Protein AF-A0AA37T276-F1 (afdb_monomer_lite)

Organism: NCBI:txid1444977

Structure (mmCIF, N/CA/C/O backbone):
data_AF-A0AA37T276-F1
#
_entry.id   AF-A0AA37T276-F1
#
loop_
_atom_site.group_PDB
_atom_site.id
_atom_site.type_symbol
_atom_site.label_atom_id
_atom_site.label_alt_id
_atom_site.label_comp_id
_atom_site.label_asym_id
_atom_site.label_entity_id
_atom_site.label_seq_id
_atom_site.pdbx_PDB_ins_code
_atom_site.Cartn_x
_atom_site.Cartn_y
_atom_site.Cartn_z
_atom_site.occupancy
_atom_site.B_iso_or_equiv
_atom_site.auth_seq_id
_atom_site.auth_comp_id
_atom_site.auth_asym_id
_atom_site.auth_atom_id
_atom_site.pdbx_PDB_model_num
ATOM 1 N N . MET A 1 1 ? 33.595 15.159 -56.083 1.00 52.66 1 MET A N 1
ATOM 2 C CA . MET A 1 1 ? 32.944 15.998 -55.053 1.00 52.66 1 MET A CA 1
ATOM 3 C C . MET A 1 1 ? 32.823 15.192 -53.771 1.00 52.66 1 MET A C 1
ATOM 5 O O . MET A 1 1 ? 32.555 14.000 -53.845 1.00 52.66 1 MET A O 1
ATOM 9 N N . SER A 1 2 ? 33.164 15.792 -52.629 1.00 58.00 2 SER A N 1
ATOM 10 C CA . SER A 1 2 ? 33.400 15.077 -51.367 1.00 58.00 2 SER A CA 1
ATOM 11 C C . SER A 1 2 ? 32.085 14.662 -50.693 1.00 58.00 2 SER A C 1
ATOM 13 O O . SER A 1 2 ? 31.184 15.487 -50.560 1.00 58.00 2 SER A O 1
ATOM 15 N N . LYS A 1 3 ? 31.987 13.409 -50.216 1.00 53.44 3 LYS A N 1
ATOM 16 C CA . LYS A 1 3 ? 30.781 12.831 -49.572 1.00 53.44 3 LYS A CA 1
ATOM 17 C C . LYS A 1 3 ? 30.277 13.625 -48.353 1.00 53.44 3 LYS A C 1
ATOM 19 O O . LYS A 1 3 ? 29.128 13.471 -47.954 1.00 53.44 3 LYS A O 1
ATOM 24 N N . GLN A 1 4 ? 31.110 14.485 -47.764 1.00 55.19 4 GLN A N 1
ATOM 25 C CA . GLN A 1 4 ? 30.707 15.384 -46.675 1.00 55.19 4 GLN A CA 1
ATOM 26 C C . GLN A 1 4 ? 29.841 16.562 -47.146 1.00 55.19 4 GLN A C 1
ATOM 28 O O . GLN A 1 4 ? 28.982 17.019 -46.397 1.00 55.19 4 GLN A O 1
ATOM 33 N N . GLN A 1 5 ? 30.020 17.027 -48.383 1.00 53.44 5 GLN A N 1
ATOM 34 C CA . GLN A 1 5 ? 29.334 18.211 -48.914 1.00 53.44 5 GLN A CA 1
ATOM 35 C C . GLN A 1 5 ? 27.891 17.897 -49.357 1.00 53.44 5 GLN A C 1
ATOM 37 O O . GLN A 1 5 ? 27.009 18.751 -49.321 1.00 53.44 5 GLN A O 1
ATOM 42 N N . GLU A 1 6 ? 27.624 16.637 -49.704 1.00 55.50 6 GLU A N 1
ATOM 43 C CA . GLU A 1 6 ? 26.285 16.129 -50.031 1.00 55.50 6 GLU A CA 1
ATOM 44 C C . GLU A 1 6 ? 25.391 15.999 -48.785 1.00 55.50 6 GLU A C 1
ATOM 46 O O . GLU A 1 6 ? 24.177 16.193 -48.846 1.00 55.50 6 GLU A O 1
ATOM 51 N N . PHE A 1 7 ? 25.994 15.733 -47.622 1.00 57.41 7 PHE A N 1
ATOM 52 C CA . PHE A 1 7 ? 25.269 15.561 -46.364 1.00 57.41 7 PHE A CA 1
ATOM 53 C C . PHE A 1 7 ? 24.765 16.896 -45.796 1.00 57.41 7 PHE A C 1
ATOM 55 O O . PHE A 1 7 ? 23.647 16.978 -45.284 1.00 57.41 7 PHE A O 1
ATOM 62 N N . THR A 1 8 ? 25.551 17.968 -45.936 1.00 57.12 8 THR A N 1
ATOM 63 C CA . THR A 1 8 ? 25.169 19.308 -45.463 1.00 57.12 8 THR A CA 1
ATOM 64 C C . THR A 1 8 ? 24.024 19.902 -46.277 1.00 57.12 8 THR A C 1
ATOM 66 O O . THR A 1 8 ? 23.114 20.502 -45.704 1.00 57.12 8 THR A O 1
ATOM 69 N N . ASN A 1 9 ? 24.000 19.658 -47.589 1.00 57.59 9 ASN A N 1
ATOM 70 C CA . ASN A 1 9 ? 22.920 20.135 -48.454 1.00 57.59 9 ASN A CA 1
ATOM 71 C C . ASN A 1 9 ? 21.607 19.376 -48.213 1.00 57.59 9 ASN A C 1
ATOM 73 O O . ASN A 1 9 ? 20.535 19.974 -48.254 1.00 57.59 9 ASN A O 1
ATOM 77 N N . LYS A 1 10 ? 21.674 18.084 -47.864 1.00 57.19 10 LYS A N 1
ATOM 78 C CA . LYS A 1 10 ? 20.483 17.278 -47.563 1.00 57.19 10 LYS A CA 1
ATOM 79 C C . LYS A 1 10 ? 19.840 17.627 -46.215 1.00 57.19 10 LYS A C 1
ATOM 81 O O . LYS A 1 10 ? 18.627 17.527 -46.075 1.00 57.19 10 LYS A O 1
ATOM 86 N N . MET A 1 11 ? 20.621 18.106 -45.244 1.00 53.75 11 MET A N 1
ATOM 87 C CA . MET A 1 11 ? 20.100 18.541 -43.942 1.00 53.75 11 MET A CA 1
ATOM 88 C C . MET A 1 11 ? 19.276 19.830 -44.037 1.00 53.75 11 MET A C 1
ATOM 90 O O . MET A 1 11 ? 18.286 19.970 -43.321 1.00 53.75 11 MET A O 1
ATOM 94 N N . HIS A 1 12 ? 19.628 20.766 -44.924 1.00 55.81 12 HIS A N 1
ATOM 95 C CA . HIS A 1 12 ? 18.908 22.039 -45.076 1.00 55.81 12 HIS A CA 1
ATOM 96 C C . HIS A 1 12 ? 17.537 21.938 -45.760 1.00 55.81 12 HIS A C 1
ATOM 98 O O . HIS A 1 12 ? 16.778 22.897 -45.691 1.00 55.81 12 HIS A O 1
ATOM 104 N N . SER A 1 13 ? 17.184 20.774 -46.314 1.00 56.66 13 SER A N 1
ATOM 105 C CA . SER A 1 13 ? 15.900 20.525 -46.985 1.00 56.66 13 SER A CA 1
ATOM 106 C C . SER A 1 13 ? 14.845 19.816 -46.114 1.00 56.66 13 SER A C 1
ATOM 108 O O . SER A 1 13 ? 13.760 19.529 -46.615 1.00 56.66 13 SER A O 1
ATOM 110 N N . LEU A 1 14 ? 15.142 19.493 -44.848 1.00 53.97 14 LEU A N 1
ATOM 111 C CA . LEU A 1 14 ? 14.245 18.722 -43.970 1.00 53.97 14 LEU A CA 1
ATOM 112 C C . LEU A 1 14 ? 13.539 19.628 -42.950 1.00 53.97 14 LEU A C 1
ATOM 114 O O . LEU A 1 14 ? 14.191 20.467 -42.314 1.00 53.97 14 LEU A O 1
ATOM 118 N N . ASN A 1 15 ? 12.228 19.425 -42.781 1.00 60.94 15 ASN A N 1
ATOM 119 C CA . ASN A 1 15 ? 11.387 20.139 -41.815 1.00 60.94 15 ASN A CA 1
ATOM 120 C C . ASN A 1 15 ? 11.832 19.862 -40.364 1.00 60.94 15 ASN A C 1
ATOM 122 O O . ASN A 1 15 ? 12.465 18.847 -40.066 1.00 60.94 15 ASN A O 1
ATOM 126 N N . SER A 1 16 ? 11.502 20.787 -39.451 1.00 56.19 16 SER A N 1
ATOM 127 C CA . SER A 1 16 ? 11.966 20.786 -38.050 1.00 56.19 16 SER A CA 1
ATOM 128 C C . SER A 1 16 ? 11.704 19.466 -37.314 1.00 56.19 16 SER A C 1
ATOM 130 O O . SER A 1 16 ? 12.548 19.034 -36.528 1.00 56.19 16 SER A O 1
ATOM 132 N N . ASP A 1 17 ? 10.591 18.798 -37.617 1.00 52.94 17 ASP A N 1
ATOM 133 C CA . ASP A 1 17 ? 10.195 17.552 -36.957 1.00 52.94 17 ASP A CA 1
ATOM 134 C C . ASP A 1 17 ? 11.082 16.359 -37.361 1.00 52.94 17 ASP A C 1
ATOM 136 O O . ASP A 1 17 ? 11.452 15.545 -36.516 1.00 52.94 17 ASP A O 1
ATOM 140 N N . GLU A 1 18 ? 11.549 16.295 -38.613 1.00 52.75 18 GLU A N 1
ATOM 141 C CA . GLU A 1 18 ? 12.403 15.195 -39.097 1.00 52.75 18 GLU A CA 1
ATOM 142 C C . GLU A 1 18 ? 13.842 15.289 -38.562 1.00 52.75 18 GLU A C 1
ATOM 144 O O . GLU A 1 18 ? 14.517 14.276 -38.344 1.00 52.75 18 GLU A O 1
ATOM 149 N N . ARG A 1 19 ? 14.325 16.507 -38.274 1.00 54.38 19 ARG A N 1
ATOM 150 C CA . ARG A 1 19 ? 15.647 16.716 -37.655 1.00 54.38 19 ARG A CA 1
ATOM 151 C C . ARG A 1 19 ? 15.708 16.189 -36.221 1.00 54.38 19 ARG A C 1
ATOM 153 O O . ARG A 1 19 ? 16.795 15.838 -35.754 1.00 54.38 19 ARG A O 1
ATOM 160 N N . GLN A 1 20 ? 14.575 16.144 -35.525 1.00 53.94 20 GLN A N 1
ATOM 161 C CA . GLN A 1 20 ? 14.498 15.683 -34.142 1.00 53.94 20 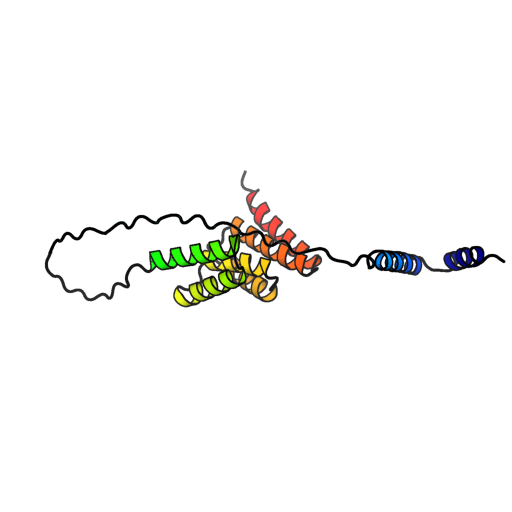GLN A CA 1
ATOM 162 C C . GLN A 1 20 ? 14.500 14.149 -34.070 1.00 53.94 20 GLN A C 1
ATOM 164 O O . GLN A 1 20 ? 15.256 13.577 -33.284 1.00 53.94 20 GLN A O 1
ATOM 169 N N . THR A 1 21 ? 13.810 13.479 -34.998 1.00 52.22 21 THR A N 1
ATOM 170 C CA . THR A 1 21 ? 13.786 12.009 -35.104 1.00 52.22 21 THR A CA 1
ATOM 171 C C . THR A 1 21 ? 15.164 11.416 -35.429 1.00 52.22 21 THR A C 1
ATOM 173 O O . THR A 1 21 ? 15.546 10.375 -34.894 1.00 52.22 21 THR A O 1
ATOM 176 N N . ILE A 1 22 ? 15.971 12.096 -36.255 1.00 55.97 22 ILE A N 1
ATOM 177 C CA . ILE A 1 22 ? 17.329 11.630 -36.596 1.00 55.97 22 ILE A CA 1
ATOM 178 C C . ILE A 1 22 ? 18.294 11.771 -35.403 1.00 55.97 22 ILE A C 1
ATOM 180 O O . ILE A 1 22 ? 19.182 10.931 -35.231 1.00 55.97 22 ILE A O 1
ATOM 184 N N . LYS A 1 23 ? 18.114 12.784 -34.540 1.00 55.03 23 LYS A N 1
ATOM 185 C CA . LYS A 1 23 ? 18.916 12.940 -33.312 1.00 55.03 23 LYS A CA 1
ATOM 186 C C . LYS A 1 23 ? 18.599 11.856 -32.277 1.00 55.03 23 LYS A C 1
ATOM 188 O O . LYS A 1 23 ? 19.521 11.344 -31.644 1.00 55.03 23 LYS A O 1
ATOM 193 N N . GLU A 1 24 ? 17.336 11.451 -32.152 1.00 50.06 24 GLU A N 1
ATOM 194 C CA . GLU A 1 24 ? 16.930 10.372 -31.240 1.00 50.06 24 GLU A CA 1
ATOM 195 C C . GLU A 1 24 ? 17.393 8.990 -31.731 1.00 50.06 24 GLU A C 1
ATOM 197 O O . GLU A 1 24 ? 17.898 8.188 -30.941 1.00 50.06 24 GLU A O 1
ATOM 202 N N . ALA A 1 25 ? 17.362 8.736 -33.044 1.00 47.09 25 ALA A N 1
ATOM 203 C CA . ALA A 1 25 ? 17.844 7.476 -33.617 1.00 47.09 25 ALA A CA 1
ATOM 204 C C . ALA A 1 25 ? 19.365 7.260 -33.446 1.00 47.09 25 ALA A C 1
ATOM 206 O O . ALA A 1 25 ? 19.823 6.119 -33.334 1.00 47.09 25 ALA A O 1
ATOM 207 N N . GLN A 1 26 ? 20.166 8.332 -33.391 1.00 48.66 26 GLN A N 1
ATOM 208 C CA . GLN A 1 26 ? 21.609 8.220 -33.142 1.00 48.66 26 GLN A CA 1
ATOM 209 C C . GLN A 1 26 ? 21.949 7.960 -31.668 1.00 48.66 26 GLN A C 1
ATOM 211 O O . GLN A 1 26 ? 22.931 7.269 -31.391 1.00 48.66 26 GLN A O 1
ATOM 216 N N . PHE A 1 27 ? 21.126 8.431 -30.726 1.00 39.62 27 PHE A N 1
ATOM 217 C CA . PHE A 1 27 ? 21.339 8.194 -29.296 1.00 39.62 27 PHE A CA 1
ATOM 218 C C . PHE A 1 27 ? 21.100 6.723 -28.911 1.00 39.62 27 PHE A C 1
ATOM 220 O O . PHE A 1 27 ? 21.883 6.137 -28.162 1.00 39.62 27 PHE A O 1
ATOM 227 N N . VAL A 1 28 ? 20.096 6.074 -29.512 1.00 44.31 28 VAL A N 1
ATOM 228 C CA . VAL A 1 28 ? 19.774 4.656 -29.254 1.00 44.31 28 VAL A CA 1
ATOM 229 C C . VAL A 1 28 ? 20.863 3.706 -29.779 1.00 44.31 28 VAL A C 1
ATOM 231 O O . VAL A 1 28 ? 21.116 2.651 -29.195 1.00 44.31 28 VAL A O 1
ATOM 234 N N . LYS A 1 29 ? 21.593 4.086 -30.837 1.00 39.78 29 LYS A N 1
ATOM 235 C CA . LYS A 1 29 ? 22.641 3.232 -31.425 1.00 39.78 29 LYS A CA 1
ATOM 236 C C . LYS A 1 29 ? 23.957 3.232 -30.631 1.00 39.78 29 LYS A C 1
ATOM 238 O O . LYS A 1 29 ? 24.745 2.304 -30.791 1.00 39.78 29 LYS A O 1
ATOM 243 N N . ALA A 1 30 ? 24.177 4.206 -29.741 1.00 39.00 30 ALA A N 1
ATOM 244 C CA . ALA A 1 30 ? 25.402 4.321 -28.942 1.00 39.00 30 ALA A CA 1
ATOM 245 C C . ALA A 1 30 ? 25.381 3.536 -27.611 1.00 39.00 30 ALA A C 1
ATOM 247 O O . ALA A 1 30 ? 26.433 3.368 -26.997 1.00 39.00 30 ALA A O 1
ATOM 248 N N . GLN A 1 31 ? 24.228 3.020 -27.162 1.00 43.47 31 GLN A N 1
ATOM 249 C CA . GLN A 1 31 ? 24.118 2.317 -25.870 1.00 43.47 31 GLN A CA 1
ATOM 250 C C . GLN A 1 31 ? 24.118 0.778 -25.954 1.00 43.47 31 GLN A C 1
ATOM 252 O O . GLN A 1 31 ? 24.178 0.119 -24.920 1.00 43.47 31 GLN A O 1
ATOM 257 N N . SER A 1 32 ? 24.113 0.169 -27.148 1.00 37.59 32 SER A N 1
ATOM 258 C CA . SER A 1 32 ? 23.967 -1.297 -27.288 1.00 37.59 32 SER A CA 1
ATOM 259 C C . SER A 1 32 ? 25.272 -2.109 -27.357 1.00 37.59 32 SER A C 1
ATOM 261 O O . SER A 1 32 ? 25.230 -3.331 -27.506 1.00 37.59 32 SER A O 1
ATOM 263 N N . SER A 1 33 ? 26.447 -1.494 -27.191 1.00 38.19 33 SER A N 1
ATOM 264 C CA . SER A 1 33 ? 27.729 -2.211 -27.246 1.00 38.19 33 SER A CA 1
ATOM 265 C C . SER A 1 33 ? 28.529 -2.100 -25.948 1.00 38.19 33 SER A C 1
ATOM 267 O O . SER A 1 33 ? 29.399 -1.240 -25.827 1.00 38.19 33 SER A O 1
ATOM 269 N N . LYS A 1 34 ? 28.285 -3.019 -25.004 1.00 35.78 34 LYS A N 1
ATOM 270 C CA . LYS A 1 34 ? 29.325 -3.612 -24.138 1.00 35.78 34 LYS A CA 1
ATOM 271 C C . LYS A 1 34 ? 28.783 -4.853 -23.421 1.00 35.78 34 LYS A C 1
ATOM 273 O O . LYS A 1 34 ? 28.063 -4.779 -22.435 1.00 35.78 34 LYS A O 1
ATOM 278 N N . LYS A 1 35 ? 29.171 -6.013 -23.946 1.00 34.97 35 LYS A N 1
ATOM 279 C CA . LYS A 1 35 ? 28.992 -7.346 -23.364 1.00 34.97 35 LYS A CA 1
ATOM 280 C C . LYS A 1 35 ? 30.389 -7.879 -23.049 1.00 34.97 35 LYS A C 1
ATOM 282 O O . LYS A 1 35 ? 31.176 -7.974 -23.985 1.00 34.97 35 LYS A O 1
ATOM 287 N N . LYS A 1 36 ? 30.685 -8.253 -21.796 1.00 36.69 36 LYS A N 1
ATOM 288 C CA . LYS A 1 36 ? 31.171 -9.599 -21.401 1.00 36.69 36 LYS A CA 1
ATOM 289 C C . LYS A 1 36 ? 31.603 -9.692 -19.915 1.00 36.69 36 LYS A C 1
ATOM 291 O O . LYS A 1 36 ? 31.790 -8.659 -19.286 1.00 36.69 36 LYS A O 1
ATOM 296 N N . PRO A 1 37 ? 31.684 -10.927 -19.366 1.00 45.69 37 PRO A N 1
ATOM 297 C CA . PRO A 1 37 ? 31.464 -11.247 -17.956 1.00 45.69 37 PRO A CA 1
ATOM 298 C C . PRO A 1 37 ? 32.761 -11.478 -17.172 1.00 45.69 37 PRO A C 1
ATOM 300 O O . PRO A 1 37 ? 33.805 -11.760 -17.759 1.00 45.69 37 PRO A O 1
ATOM 303 N N . SER A 1 38 ? 32.666 -11.512 -15.841 1.00 31.08 38 SER A N 1
ATOM 304 C CA . SER A 1 38 ? 33.723 -12.091 -15.011 1.00 31.08 38 SER A CA 1
ATOM 305 C C . SER A 1 38 ? 33.206 -12.674 -13.694 1.00 31.08 38 SER A C 1
ATOM 307 O O . SER A 1 38 ? 32.696 -11.950 -12.849 1.00 31.08 38 SER A O 1
ATOM 309 N N . LYS A 1 39 ? 33.426 -13.990 -13.579 1.00 31.00 39 LYS A N 1
ATOM 310 C CA . LYS A 1 39 ? 33.875 -14.773 -12.414 1.00 31.00 39 LYS A CA 1
ATOM 311 C C . LYS A 1 39 ? 33.097 -14.696 -11.090 1.00 31.00 39 LYS A C 1
ATOM 313 O O . LYS A 1 39 ? 33.179 -13.746 -10.329 1.00 31.00 39 LYS A O 1
ATOM 318 N N . THR A 1 40 ? 32.458 -15.832 -10.822 1.00 37.66 40 THR A N 1
ATOM 319 C CA . THR A 1 40 ? 32.525 -16.666 -9.613 1.00 37.66 40 THR A CA 1
ATOM 320 C C . THR A 1 40 ? 33.446 -16.176 -8.491 1.00 37.66 40 THR A C 1
ATOM 322 O O . THR A 1 40 ? 34.664 -16.201 -8.648 1.00 37.66 40 THR A O 1
ATOM 325 N N . GLU A 1 41 ? 32.867 -15.911 -7.319 1.00 33.16 41 GLU A N 1
ATOM 326 C CA . GLU A 1 41 ? 33.530 -16.174 -6.041 1.00 33.16 41 GLU A CA 1
ATOM 327 C C . GLU A 1 41 ? 32.495 -16.496 -4.954 1.00 33.16 41 GLU A C 1
ATOM 329 O O . GLU A 1 41 ? 31.673 -15.675 -4.545 1.00 33.16 41 GLU A O 1
ATOM 334 N N . SER A 1 42 ? 32.511 -17.756 -4.529 1.00 39.06 42 SER A N 1
ATOM 335 C CA . SER A 1 42 ? 31.674 -18.308 -3.473 1.00 39.06 42 SER A CA 1
ATOM 336 C C . SER A 1 42 ? 32.208 -17.854 -2.117 1.00 39.06 42 SER A C 1
ATOM 338 O O . SER A 1 42 ? 33.155 -18.438 -1.592 1.00 39.06 42 SER A O 1
ATOM 340 N N . SER A 1 43 ? 31.587 -16.840 -1.518 1.00 36.97 43 SER A N 1
ATOM 341 C CA . SER A 1 43 ? 31.864 -16.485 -0.125 1.00 36.97 43 SER A CA 1
ATOM 342 C C . SER A 1 43 ? 31.060 -17.379 0.819 1.00 36.97 43 SER A C 1
ATOM 344 O O . SER A 1 43 ? 29.851 -17.237 0.980 1.00 36.97 43 SER A O 1
ATOM 346 N N . LYS A 1 44 ? 31.765 -18.327 1.445 1.00 37.56 44 LYS A N 1
ATOM 347 C CA . LYS A 1 44 ? 31.317 -19.078 2.624 1.00 37.56 44 LYS A CA 1
ATOM 348 C C . LYS A 1 44 ? 31.070 -18.109 3.783 1.00 37.56 44 LYS A C 1
ATOM 350 O O . LYS A 1 44 ? 32.019 -17.686 4.443 1.00 37.56 44 LYS A O 1
ATOM 355 N N . THR A 1 45 ? 29.811 -17.834 4.097 1.00 34.53 45 THR A N 1
ATOM 356 C CA . THR A 1 45 ? 29.449 -17.173 5.355 1.00 34.53 45 THR A CA 1
ATOM 357 C C . THR A 1 45 ? 29.380 -18.227 6.459 1.00 34.53 45 THR A C 1
ATOM 359 O O . THR A 1 45 ? 28.558 -19.143 6.430 1.00 34.53 45 THR A O 1
ATOM 362 N N . LYS A 1 46 ? 30.301 -18.134 7.423 1.00 37.03 46 LYS A N 1
ATOM 363 C CA . LYS A 1 46 ? 30.317 -18.958 8.636 1.00 37.03 46 LYS A CA 1
ATOM 364 C C . LYS A 1 46 ? 29.061 -18.651 9.456 1.00 37.03 46 LYS A C 1
ATOM 366 O O . LYS A 1 46 ? 28.916 -17.550 9.975 1.00 37.03 46 LYS A O 1
ATOM 371 N N . PHE A 1 47 ? 28.175 -19.635 9.581 1.00 36.12 47 PHE A N 1
ATOM 372 C CA . PHE A 1 47 ? 27.078 -19.619 10.543 1.00 36.12 47 PHE A CA 1
ATOM 373 C C . PHE A 1 47 ? 27.654 -19.760 11.956 1.00 36.12 47 PHE A C 1
ATOM 375 O O . PHE A 1 47 ? 28.111 -20.834 12.355 1.00 36.12 47 PHE A O 1
ATOM 382 N N . SER A 1 48 ? 27.629 -18.676 12.722 1.00 38.97 48 SER A N 1
ATOM 383 C CA . SER A 1 48 ? 27.824 -18.730 14.167 1.00 38.97 48 SER A CA 1
ATOM 384 C C . SER A 1 48 ? 26.581 -19.365 14.791 1.00 38.97 48 SER A C 1
ATOM 386 O O . SER A 1 48 ? 25.499 -18.785 14.771 1.00 38.97 48 SER A O 1
ATOM 388 N N . LYS A 1 49 ? 26.730 -20.585 15.321 1.00 37.06 49 LYS A N 1
ATOM 389 C CA . LYS A 1 49 ? 25.739 -21.252 16.176 1.00 37.06 49 LYS A CA 1
ATOM 390 C C . LYS A 1 49 ? 25.521 -20.416 17.440 1.00 37.06 49 LYS A C 1
ATOM 392 O O . LYS A 1 49 ? 26.297 -20.526 18.388 1.00 37.06 49 LYS A O 1
ATOM 397 N N . THR A 1 50 ? 24.450 -19.634 17.483 1.00 37.25 50 THR A N 1
ATOM 398 C CA . THR A 1 50 ? 23.942 -19.078 18.740 1.00 37.25 50 THR A CA 1
ATOM 399 C C . THR A 1 50 ? 23.184 -20.187 19.464 1.00 37.25 50 THR A C 1
ATOM 401 O O . THR A 1 50 ? 22.165 -20.683 18.984 1.00 37.25 50 THR A O 1
ATOM 404 N N . LYS A 1 51 ? 23.729 -20.641 20.596 1.00 34.00 51 LYS A N 1
ATOM 405 C CA . LYS A 1 51 ? 23.076 -21.601 21.489 1.00 34.00 51 LYS A CA 1
ATOM 406 C C . LYS A 1 51 ? 21.845 -20.930 22.101 1.00 34.00 51 LYS A C 1
ATOM 408 O O . LYS A 1 51 ? 21.993 -19.973 22.852 1.00 34.00 51 LYS A O 1
ATOM 413 N N . PHE A 1 52 ? 20.654 -21.435 21.797 1.00 35.56 52 PHE A N 1
ATOM 414 C CA . PHE A 1 52 ? 19.459 -21.114 22.570 1.00 35.56 52 PHE A CA 1
ATOM 415 C C . PHE A 1 52 ? 19.486 -21.930 23.859 1.00 35.56 52 PHE A C 1
ATOM 417 O O . PHE A 1 52 ? 19.446 -23.162 23.838 1.00 35.56 52 PHE A O 1
ATOM 424 N N . SER A 1 53 ? 19.604 -21.225 24.978 1.00 35.72 53 SER A N 1
ATOM 425 C CA . SER A 1 53 ? 19.406 -21.776 26.310 1.00 35.72 53 SER A CA 1
ATOM 426 C C . SER A 1 53 ? 17.962 -22.253 26.437 1.00 35.72 53 SER A C 1
ATOM 428 O O . SER A 1 53 ? 17.015 -21.515 26.178 1.00 35.72 53 SER A O 1
ATOM 430 N N . LYS A 1 54 ? 17.824 -23.524 26.798 1.00 36.09 54 LYS A N 1
ATOM 431 C CA . LYS A 1 54 ? 16.575 -24.220 27.084 1.00 36.09 54 LYS A CA 1
ATOM 432 C C . LYS A 1 54 ? 16.072 -23.732 28.445 1.00 36.09 54 LYS A C 1
ATOM 434 O O . LYS A 1 54 ? 16.674 -24.070 29.459 1.00 36.09 54 LYS A O 1
ATOM 439 N N . THR A 1 55 ? 15.015 -22.928 28.469 1.00 38.28 55 THR A N 1
ATOM 440 C CA . THR A 1 55 ? 14.320 -22.572 29.713 1.00 38.28 55 THR A CA 1
ATOM 441 C C . THR A 1 55 ? 13.147 -23.531 29.886 1.00 38.28 55 THR A C 1
ATOM 443 O O . THR A 1 55 ? 12.218 -23.537 29.080 1.00 38.28 55 THR A O 1
ATOM 446 N N . GLU A 1 56 ? 13.226 -24.394 30.895 1.00 39.16 56 GLU A N 1
ATOM 447 C CA . GLU A 1 56 ? 12.115 -25.238 31.335 1.00 39.16 56 GLU A CA 1
ATOM 448 C C . GLU A 1 56 ? 11.032 -24.377 32.006 1.00 39.16 56 GLU A C 1
ATOM 450 O O . GLU A 1 56 ? 11.370 -23.508 32.813 1.00 39.16 56 GLU A O 1
ATOM 455 N N . PRO A 1 57 ? 9.734 -24.608 31.745 1.00 42.56 57 PRO A N 1
ATOM 456 C CA . PRO A 1 57 ? 8.687 -24.110 32.620 1.00 42.56 57 PRO A CA 1
ATOM 457 C C . PRO A 1 57 ? 8.484 -25.088 33.785 1.00 42.56 57 PRO A C 1
ATOM 459 O O . PRO A 1 57 ? 8.020 -26.218 33.608 1.00 42.56 57 PRO A O 1
ATOM 462 N N . SER A 1 58 ? 8.829 -24.633 34.990 1.00 39.03 58 SER A N 1
ATOM 463 C CA . SER A 1 58 ? 8.518 -25.306 36.251 1.00 39.03 58 SER A CA 1
ATOM 464 C C . SER A 1 58 ? 7.008 -25.489 36.425 1.00 39.03 58 SER A C 1
ATOM 466 O O . SER A 1 58 ? 6.232 -24.535 36.376 1.00 39.03 58 SER A O 1
ATOM 468 N N . LYS A 1 59 ? 6.608 -26.741 36.668 1.00 42.34 59 LYS A N 1
ATOM 469 C CA . LYS A 1 59 ? 5.289 -27.149 37.161 1.00 42.34 59 LYS A CA 1
ATOM 470 C C . LYS A 1 59 ? 5.171 -26.887 38.666 1.00 42.34 59 LYS A C 1
ATOM 472 O O . LYS A 1 59 ? 5.842 -27.568 39.433 1.00 42.34 59 LYS A O 1
ATOM 477 N N . THR A 1 60 ? 4.210 -26.053 39.055 1.00 42.38 60 THR A N 1
ATOM 478 C CA . THR A 1 6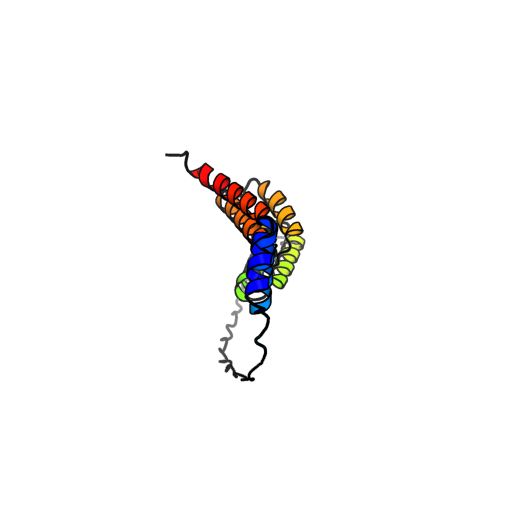0 ? 3.470 -26.107 40.334 1.00 42.38 60 THR A CA 1
ATOM 479 C C . THR A 1 60 ? 2.169 -25.334 40.063 1.00 42.38 60 THR A C 1
ATOM 481 O O . THR A 1 60 ? 2.236 -24.176 39.688 1.00 42.38 60 THR A O 1
ATOM 484 N N . GLY A 1 61 ? 0.956 -25.883 40.028 1.00 35.41 61 GLY A N 1
ATOM 485 C CA . GLY A 1 61 ? 0.334 -26.825 40.945 1.00 35.41 61 GLY A CA 1
ATOM 486 C C . GLY A 1 61 ? -0.605 -26.048 41.873 1.00 35.41 61 GLY A C 1
ATOM 487 O O . GLY A 1 61 ? -0.193 -25.705 42.972 1.00 35.41 61 GLY A O 1
ATOM 488 N N . GLN A 1 62 ? -1.845 -25.766 41.452 1.00 38.28 62 GLN A N 1
ATOM 489 C CA . GLN A 1 62 ? -2.923 -25.440 42.394 1.00 38.28 62 GLN A CA 1
ATOM 490 C C . GLN A 1 62 ? -4.300 -25.808 41.824 1.00 38.28 62 GLN A C 1
ATOM 492 O O . GLN A 1 62 ? -4.764 -25.244 40.836 1.00 38.28 62 GLN A O 1
ATOM 497 N N . LEU A 1 63 ? -4.914 -26.809 42.463 1.00 44.59 63 LEU A N 1
ATOM 498 C CA . LEU A 1 63 ? -6.319 -27.176 42.335 1.00 44.59 63 LEU A CA 1
ATOM 499 C C . LEU A 1 63 ? -7.201 -26.076 42.944 1.00 44.59 63 LEU A C 1
ATOM 501 O O . LEU A 1 63 ? -7.007 -25.701 44.099 1.00 44.59 63 LEU A O 1
ATOM 505 N N . GLY A 1 64 ? -8.232 -25.670 42.208 1.00 35.75 64 GLY A N 1
ATOM 506 C CA . GLY A 1 64 ? -9.397 -24.945 42.709 1.00 35.75 64 GLY A CA 1
ATOM 507 C C . GLY A 1 64 ? -10.624 -25.407 41.924 1.00 35.75 64 GLY A C 1
ATOM 508 O O . GLY A 1 64 ? -10.588 -25.454 40.700 1.00 35.75 64 GLY A O 1
ATOM 509 N N . LYS A 1 65 ? -11.650 -25.854 42.649 1.00 40.75 65 LYS A N 1
ATOM 510 C CA . LYS A 1 65 ? -12.838 -26.573 42.171 1.00 40.75 65 LYS A CA 1
ATOM 511 C C . LYS A 1 65 ? -13.780 -25.724 41.301 1.00 40.75 65 LYS A C 1
ATOM 513 O O . LYS A 1 65 ? -13.944 -24.538 41.551 1.00 40.75 65 LYS A O 1
ATOM 518 N N . GLU A 1 66 ? -14.408 -26.427 40.355 1.00 44.94 66 GLU A N 1
ATOM 519 C CA . GLU A 1 66 ? -15.759 -26.282 39.779 1.00 44.94 66 GLU A CA 1
ATOM 520 C C . GLU A 1 66 ? -16.407 -24.892 39.678 1.00 44.94 66 GLU A C 1
ATOM 522 O O . GLU A 1 66 ? -16.815 -24.297 40.670 1.00 44.94 66 GLU A O 1
ATOM 527 N N . SER A 1 67 ? -16.720 -24.496 38.442 1.00 38.31 67 SER A N 1
ATOM 528 C CA . SER A 1 67 ? -18.088 -24.124 38.050 1.00 38.31 67 SER A CA 1
ATOM 529 C C . SER A 1 67 ? -18.236 -24.296 36.540 1.00 38.31 67 SER A C 1
ATOM 531 O O . SER A 1 67 ? -17.446 -23.770 35.758 1.00 38.31 67 SER A O 1
ATOM 533 N N . ALA A 1 68 ? -19.213 -25.110 36.151 1.00 50.28 68 ALA A N 1
ATOM 534 C CA . ALA A 1 68 ? -19.572 -25.372 34.771 1.00 50.28 68 ALA A CA 1
ATOM 535 C C . ALA A 1 68 ? -20.303 -24.157 34.189 1.00 50.28 68 ALA A C 1
ATOM 537 O O . ALA A 1 68 ? -21.456 -23.917 34.522 1.00 50.28 68 ALA A O 1
ATOM 538 N N . ASP A 1 69 ? -19.630 -23.436 33.297 1.00 45.38 69 ASP A N 1
ATOM 539 C CA . ASP A 1 69 ? -20.274 -22.648 32.253 1.00 45.38 69 ASP A CA 1
ATOM 540 C C . ASP A 1 69 ? -19.488 -22.877 30.964 1.00 45.38 69 ASP A C 1
ATOM 542 O O . ASP A 1 69 ? -18.361 -22.415 30.775 1.00 45.38 69 ASP A O 1
ATOM 546 N N . ASN A 1 70 ? -20.074 -23.703 30.104 1.00 51.34 70 ASN A N 1
ATOM 547 C CA . ASN A 1 70 ? -19.500 -24.158 28.852 1.00 51.34 70 ASN A CA 1
ATOM 548 C C . ASN A 1 70 ? -19.581 -23.021 27.820 1.00 51.34 70 ASN A C 1
ATOM 550 O O . ASN A 1 70 ? -20.537 -22.917 27.053 1.00 51.34 70 ASN A O 1
ATOM 554 N N . LYS A 1 71 ? -18.590 -22.127 27.836 1.00 47.06 71 LYS A N 1
ATOM 555 C CA . LYS A 1 71 ? -18.219 -21.317 26.675 1.00 47.06 71 LYS A CA 1
ATOM 556 C C . LYS A 1 71 ? -16.875 -21.827 26.197 1.00 47.06 71 LYS A C 1
ATOM 558 O O . LYS A 1 71 ? -15.881 -21.652 26.896 1.00 47.06 71 LYS A O 1
ATOM 563 N N . ASP A 1 72 ? -16.859 -22.412 25.006 1.00 47.62 72 ASP A N 1
ATOM 564 C CA . ASP A 1 72 ? -15.656 -22.708 24.234 1.00 47.62 72 ASP A CA 1
ATOM 565 C C . ASP A 1 72 ? -14.862 -21.410 24.002 1.00 47.62 72 ASP A C 1
ATOM 567 O O . ASP A 1 72 ? -14.982 -20.726 22.985 1.00 47.62 72 ASP A O 1
ATOM 571 N N . SER A 1 73 ? -14.079 -21.006 25.000 1.00 52.53 73 SER A N 1
ATOM 572 C CA . SER A 1 73 ? -13.181 -19.869 24.920 1.00 52.53 73 SER A CA 1
ATOM 573 C C . SER A 1 73 ? -12.002 -20.289 24.057 1.00 52.53 73 SER A C 1
ATOM 575 O O . SER A 1 73 ? -11.077 -20.955 24.527 1.00 52.53 73 SER A O 1
ATOM 577 N N . ILE A 1 74 ? -12.066 -19.931 22.776 1.00 57.53 74 ILE A N 1
ATOM 578 C CA . ILE A 1 74 ? -10.985 -20.154 21.821 1.00 57.53 74 ILE A CA 1
ATOM 579 C C . ILE A 1 74 ? -9.695 -19.562 22.416 1.00 57.53 74 ILE A C 1
ATOM 581 O O . ILE A 1 74 ? -9.660 -18.366 22.727 1.00 57.53 74 ILE A O 1
ATOM 585 N N . PRO A 1 75 ? -8.633 -20.360 22.613 1.00 54.12 75 PRO A N 1
ATOM 586 C CA . PRO A 1 75 ? -7.444 -19.894 23.303 1.00 54.12 75 PRO A CA 1
ATOM 587 C C . PRO A 1 75 ? -6.726 -18.831 22.461 1.00 54.12 75 PRO A C 1
ATOM 589 O O . PRO A 1 75 ? -6.391 -19.052 21.302 1.00 54.12 75 PRO A O 1
ATOM 592 N N . ASN A 1 76 ? -6.491 -17.667 23.068 1.00 62.94 76 ASN A N 1
ATOM 593 C CA . ASN A 1 76 ? -5.488 -16.666 22.688 1.00 62.94 76 ASN A CA 1
ATOM 594 C C . ASN A 1 76 ? -5.386 -16.295 21.185 1.00 62.94 76 ASN A C 1
ATOM 596 O O . ASN A 1 76 ? -4.291 -16.195 20.630 1.00 62.94 76 ASN A O 1
ATOM 600 N N . GLN A 1 77 ? -6.518 -16.040 20.517 1.00 69.94 77 GLN A N 1
ATOM 601 C CA . GLN A 1 77 ? -6.522 -15.583 19.115 1.00 69.94 77 GLN A CA 1
ATOM 602 C C . GLN A 1 77 ? -5.790 -14.246 18.910 1.00 69.94 77 GLN A C 1
ATOM 604 O O . GLN A 1 77 ? -5.225 -14.014 17.843 1.00 69.94 77 GLN A O 1
ATOM 609 N N . SER A 1 78 ? -5.766 -13.381 19.931 1.00 79.69 78 SER A N 1
ATOM 610 C CA . SER A 1 78 ? -5.098 -12.076 19.859 1.00 79.69 78 SER A CA 1
ATOM 611 C C . SER A 1 78 ? -3.594 -12.214 19.622 1.00 79.69 78 SER A C 1
ATOM 613 O O . SER A 1 78 ? -3.052 -11.521 18.763 1.00 79.69 78 SER A O 1
ATOM 615 N N . GLY A 1 79 ? -2.929 -13.142 20.322 1.00 89.50 79 GLY A N 1
ATOM 616 C CA . GLY A 1 79 ? -1.492 -13.367 20.155 1.00 89.50 79 GLY A CA 1
ATOM 617 C C . GLY A 1 79 ? -1.137 -13.889 18.763 1.00 89.50 79 GLY A C 1
ATOM 618 O O . GLY A 1 79 ? -0.154 -13.451 18.170 1.00 89.50 79 GLY A O 1
ATOM 619 N N . MET A 1 80 ? -1.968 -14.772 18.199 1.00 92.62 80 MET A N 1
ATOM 620 C CA . MET A 1 80 ? -1.753 -15.293 16.845 1.00 92.62 80 MET A CA 1
ATOM 621 C C . MET A 1 80 ? -1.996 -14.225 15.772 1.00 92.62 80 MET A C 1
ATOM 623 O O . MET A 1 80 ? -1.223 -14.123 14.819 1.00 92.62 80 MET A O 1
ATOM 627 N N . LYS A 1 81 ? -3.037 -13.399 15.948 1.00 93.50 81 LYS A N 1
ATOM 628 C CA . LYS A 1 81 ? -3.362 -12.284 15.048 1.00 93.50 81 LYS A CA 1
ATOM 629 C C . LYS A 1 81 ? -2.186 -11.311 14.945 1.00 93.50 81 LYS A C 1
ATOM 631 O O . LYS A 1 81 ? -1.725 -10.999 13.850 1.00 93.50 81 LYS A O 1
ATOM 636 N N . GLU A 1 82 ? -1.675 -10.859 16.085 1.00 93.94 82 GLU A N 1
ATOM 637 C CA . GLU A 1 82 ? -0.543 -9.933 16.130 1.00 93.94 82 GLU A CA 1
ATOM 638 C C . GLU A 1 82 ? 0.738 -10.569 15.576 1.00 93.94 82 GLU A C 1
ATOM 640 O O . GLU A 1 82 ? 1.434 -9.954 14.765 1.00 93.94 82 GLU A O 1
ATOM 645 N N . TRP A 1 83 ? 1.010 -11.830 15.927 1.00 94.69 83 TRP A N 1
ATOM 646 C CA . TRP A 1 83 ? 2.164 -12.559 15.408 1.00 94.69 83 TRP A CA 1
ATOM 647 C C . TRP A 1 83 ? 2.151 -12.659 13.877 1.00 94.69 83 TRP A C 1
ATOM 649 O O . TRP A 1 83 ? 3.174 -12.388 13.250 1.00 94.69 83 TRP A O 1
ATOM 659 N N . LEU A 1 84 ? 1.006 -12.974 13.258 1.00 95.81 84 LEU A N 1
ATOM 660 C CA . LEU A 1 84 ? 0.885 -13.058 11.798 1.00 95.81 84 LEU A CA 1
ATOM 661 C C . LEU A 1 84 ? 1.140 -11.715 11.106 1.00 95.81 84 LEU A C 1
ATOM 663 O O . LEU A 1 84 ? 1.849 -11.680 10.101 1.00 95.81 84 LEU A O 1
ATOM 667 N N . LEU A 1 85 ? 0.623 -10.609 11.652 1.00 96.25 85 LEU A N 1
ATOM 668 C CA . LEU A 1 85 ? 0.898 -9.275 11.107 1.00 96.25 85 LEU A CA 1
ATOM 669 C C . LEU A 1 85 ? 2.384 -8.919 11.215 1.00 96.25 85 LEU A C 1
ATOM 671 O O . LEU A 1 85 ? 2.963 -8.403 10.260 1.00 96.25 85 LEU A O 1
ATOM 675 N N . ILE A 1 86 ? 3.028 -9.243 12.339 1.00 96.62 86 ILE A N 1
ATOM 676 C CA . ILE A 1 86 ? 4.473 -9.044 12.502 1.00 96.62 86 ILE A CA 1
ATOM 677 C C . ILE A 1 86 ? 5.247 -9.878 11.475 1.00 96.62 86 ILE A C 1
ATOM 679 O O . ILE A 1 86 ? 6.151 -9.354 10.825 1.00 96.62 86 ILE A O 1
ATOM 683 N N . GLN A 1 87 ? 4.886 -11.150 11.276 1.00 96.94 87 GLN A N 1
ATOM 684 C CA . GLN A 1 87 ? 5.528 -11.997 10.266 1.00 96.94 87 GLN A CA 1
ATOM 685 C C . GLN A 1 87 ? 5.358 -11.431 8.855 1.00 96.94 87 GLN A C 1
ATOM 687 O O . GLN A 1 87 ? 6.339 -11.324 8.122 1.00 96.94 87 GLN A O 1
ATOM 692 N N . ALA A 1 88 ? 4.150 -11.002 8.487 1.00 97.25 88 ALA A N 1
ATOM 693 C CA . ALA A 1 88 ? 3.900 -10.368 7.198 1.00 97.25 88 ALA A CA 1
ATOM 694 C C . ALA A 1 88 ? 4.738 -9.093 7.007 1.00 97.25 88 ALA A C 1
ATOM 696 O O . ALA A 1 88 ? 5.309 -8.879 5.937 1.00 97.25 88 ALA A O 1
ATOM 697 N N . GLN A 1 89 ? 4.872 -8.265 8.047 1.00 97.06 89 GLN A N 1
ATOM 698 C CA . GLN A 1 89 ? 5.701 -7.062 7.993 1.00 97.06 89 GLN A CA 1
ATOM 699 C C . GLN A 1 89 ? 7.185 -7.406 7.812 1.00 97.06 89 GLN A C 1
ATOM 701 O O . GLN A 1 89 ? 7.863 -6.772 7.005 1.00 97.06 89 GLN A O 1
ATOM 706 N N . LEU A 1 90 ? 7.689 -8.420 8.523 1.00 97.56 90 LEU A N 1
ATOM 707 C CA . LEU A 1 90 ? 9.073 -8.879 8.385 1.00 97.56 90 LEU A CA 1
ATOM 708 C C . LEU A 1 90 ? 9.355 -9.395 6.972 1.00 97.56 90 LEU A C 1
ATOM 710 O O . LEU A 1 90 ? 10.387 -9.050 6.395 1.00 97.56 90 LEU A O 1
ATOM 714 N N . GLN A 1 91 ? 8.427 -10.162 6.393 1.00 97.75 91 GLN A N 1
ATOM 715 C CA . GLN A 1 91 ? 8.535 -10.608 5.003 1.00 97.75 91 GLN A CA 1
ATOM 716 C C . GLN A 1 91 ? 8.589 -9.418 4.045 1.00 97.75 91 GLN A C 1
ATOM 718 O O . GLN A 1 91 ? 9.465 -9.349 3.180 1.00 97.75 91 GLN A O 1
ATOM 723 N N . LEU A 1 92 ? 7.706 -8.439 4.256 1.00 96.06 92 LEU A N 1
ATOM 724 C CA . LEU A 1 92 ? 7.623 -7.246 3.427 1.00 96.06 92 LEU A CA 1
ATOM 725 C C . LEU A 1 92 ? 8.904 -6.409 3.485 1.00 96.06 92 LEU A C 1
ATOM 727 O O . LEU A 1 92 ? 9.321 -5.873 2.461 1.00 96.06 92 LEU A O 1
ATOM 731 N N . ASP A 1 93 ? 9.522 -6.258 4.653 1.00 95.81 93 ASP A N 1
ATOM 732 C CA . ASP A 1 93 ? 10.681 -5.380 4.817 1.00 95.81 93 ASP A CA 1
ATOM 733 C C . ASP A 1 93 ? 12.023 -6.058 4.517 1.00 95.81 93 ASP A C 1
ATOM 735 O O . ASP A 1 93 ? 12.941 -5.366 4.073 1.00 95.81 93 ASP A O 1
ATOM 739 N N . TYR A 1 94 ? 12.142 -7.378 4.701 1.00 95.94 94 TYR A N 1
ATOM 740 C CA . TYR A 1 94 ? 13.451 -8.046 4.707 1.00 95.94 94 TYR A CA 1
ATOM 741 C C . TYR A 1 94 ? 13.576 -9.293 3.829 1.00 95.94 94 TYR A C 1
ATOM 743 O O . TYR A 1 94 ? 14.696 -9.772 3.651 1.00 95.94 94 TYR A O 1
ATOM 751 N N . ALA A 1 95 ? 12.482 -9.835 3.292 1.00 95.38 95 ALA A N 1
ATOM 752 C CA . ALA A 1 95 ? 12.523 -11.100 2.563 1.00 95.38 95 ALA A CA 1
ATOM 753 C C . ALA A 1 95 ? 11.713 -11.047 1.259 1.00 95.38 95 ALA A C 1
ATOM 755 O O . ALA A 1 95 ? 12.198 -10.495 0.271 1.00 95.38 95 ALA A O 1
ATOM 756 N N . SER A 1 96 ? 10.516 -11.638 1.220 1.00 96.94 96 SER A N 1
ATOM 757 C CA . SER A 1 96 ? 9.709 -11.773 0.003 1.00 96.94 96 SER A CA 1
ATOM 758 C C . SER A 1 96 ? 8.425 -10.952 0.095 1.00 96.94 96 SER A C 1
ATOM 760 O O . SER A 1 96 ? 7.572 -11.182 0.953 1.00 96.94 96 SER A O 1
ATOM 762 N N . VAL A 1 97 ? 8.247 -10.015 -0.844 1.00 97.00 97 VAL A N 1
ATOM 763 C CA . VAL A 1 97 ? 6.999 -9.239 -0.967 1.00 97.00 97 VAL A CA 1
ATOM 764 C C . VAL A 1 97 ? 5.814 -10.155 -1.287 1.00 97.00 97 VAL A C 1
ATOM 766 O O . VAL A 1 97 ? 4.722 -9.928 -0.776 1.00 97.00 97 VAL A O 1
ATOM 769 N N . ASN A 1 98 ? 6.024 -11.205 -2.084 1.00 97.12 98 ASN A N 1
ATOM 770 C CA . ASN A 1 98 ? 4.965 -12.154 -2.430 1.00 97.12 98 ASN A CA 1
ATOM 771 C C . ASN A 1 98 ? 4.536 -12.976 -1.211 1.00 97.12 98 ASN A C 1
ATOM 773 O O . ASN A 1 98 ? 3.343 -13.154 -0.988 1.00 97.12 98 ASN A O 1
ATOM 777 N N . ASP A 1 99 ? 5.485 -13.406 -0.380 1.00 97.31 99 ASP A N 1
ATOM 778 C CA . ASP A 1 99 ? 5.180 -14.171 0.834 1.00 97.31 99 ASP A CA 1
ATOM 779 C C . ASP A 1 99 ? 4.425 -13.290 1.836 1.00 97.31 99 ASP A C 1
ATOM 781 O O . ASP A 1 99 ? 3.491 -13.750 2.488 1.00 97.31 99 ASP A O 1
ATOM 785 N N . ALA A 1 100 ? 4.773 -11.999 1.912 1.00 97.81 100 ALA A N 1
ATOM 786 C CA . ALA A 1 100 ? 4.019 -11.030 2.701 1.00 97.81 100 ALA A CA 1
ATOM 787 C C . ALA A 1 100 ? 2.564 -10.899 2.224 1.00 97.81 100 ALA A C 1
ATOM 789 O O . ALA A 1 100 ? 1.664 -10.867 3.059 1.00 97.81 100 ALA A O 1
ATOM 790 N N . ILE A 1 101 ? 2.325 -10.854 0.907 1.00 97.81 101 ILE A N 1
ATOM 791 C CA . ILE A 1 101 ? 0.967 -10.811 0.336 1.00 97.81 101 ILE A CA 1
ATOM 792 C C . ILE A 1 101 ? 0.194 -12.071 0.722 1.00 97.81 101 ILE A C 1
ATOM 794 O O . ILE A 1 101 ? -0.892 -11.953 1.277 1.00 97.81 101 ILE A O 1
ATOM 798 N N . VAL A 1 102 ? 0.776 -13.257 0.524 1.00 97.62 102 VAL A N 1
ATOM 799 C CA . VAL A 1 102 ? 0.125 -14.533 0.868 1.00 97.62 102 VAL A CA 1
ATOM 800 C C . VAL A 1 102 ? -0.230 -14.595 2.356 1.00 97.62 102 VAL A C 1
ATOM 802 O O . VAL A 1 102 ? -1.334 -15.004 2.712 1.00 97.62 102 VAL A O 1
ATOM 805 N N . LEU A 1 103 ? 0.675 -14.163 3.240 1.00 97.56 103 LEU A N 1
ATOM 806 C CA . LEU A 1 103 ? 0.407 -14.118 4.680 1.00 97.56 103 LEU A CA 1
ATOM 807 C C . LEU A 1 103 ? -0.712 -13.134 5.037 1.00 97.56 103 LEU A C 1
ATOM 809 O O . LEU A 1 103 ? -1.513 -13.425 5.923 1.00 97.56 103 LEU A O 1
ATOM 813 N N . LEU A 1 104 ? -0.776 -11.984 4.364 1.00 97.81 104 LEU A N 1
ATOM 814 C CA . LEU A 1 104 ? -1.816 -10.980 4.590 1.00 97.81 104 LEU A CA 1
ATOM 815 C C . LEU A 1 104 ? -3.181 -11.425 4.058 1.00 97.81 104 LEU A C 1
ATOM 817 O O . LEU A 1 104 ? -4.181 -11.226 4.737 1.00 97.81 104 LEU A O 1
ATOM 821 N N . GLU A 1 105 ? -3.233 -12.067 2.895 1.00 96.56 105 GLU A N 1
ATOM 822 C CA . GLU A 1 105 ? -4.470 -12.639 2.352 1.00 96.56 105 GLU A CA 1
ATOM 823 C C . GLU A 1 105 ? -4.985 -13.784 3.234 1.00 96.56 105 GLU A C 1
ATOM 825 O O . GLU A 1 105 ? -6.175 -13.851 3.542 1.00 96.56 105 GLU A O 1
ATOM 830 N N . LEU A 1 106 ? -4.084 -14.647 3.722 1.00 96.00 106 LEU A N 1
ATOM 831 C CA . LEU A 1 106 ? -4.424 -15.680 4.701 1.00 96.00 106 LEU A CA 1
ATOM 832 C C . LEU A 1 106 ? -4.958 -15.064 6.000 1.00 96.00 106 LEU A C 1
ATOM 834 O O . LEU A 1 106 ? -5.934 -15.555 6.568 1.00 96.00 106 LEU A O 1
ATOM 8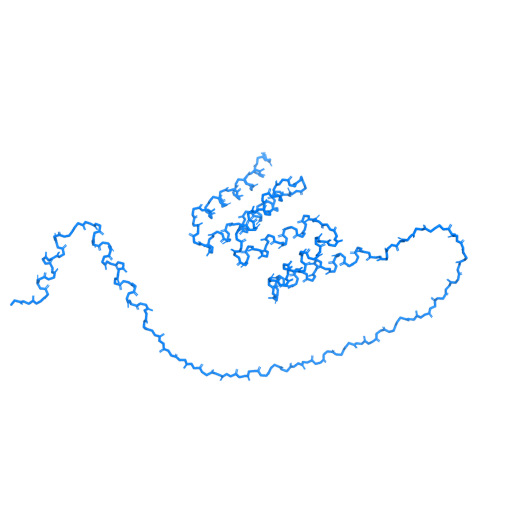38 N N . PHE A 1 107 ? -4.327 -13.987 6.467 1.00 96.75 107 PHE A N 1
ATOM 839 C CA . PHE A 1 107 ? -4.766 -13.258 7.648 1.00 96.75 107 PHE A CA 1
ATOM 840 C C . PHE A 1 107 ? -6.183 -12.699 7.475 1.00 96.75 107 PHE A C 1
ATOM 842 O O . PHE A 1 107 ? -7.022 -12.919 8.346 1.00 96.75 107 PHE A O 1
ATOM 849 N N . GLU A 1 108 ? -6.469 -12.020 6.362 1.00 96.62 108 GLU A N 1
ATOM 850 C CA . GLU A 1 108 ? -7.799 -11.453 6.096 1.00 96.62 108 GLU A CA 1
ATOM 851 C C . GLU A 1 108 ? -8.855 -12.554 5.936 1.00 96.62 108 GLU A C 1
ATOM 853 O O . GLU A 1 108 ? -9.953 -12.437 6.476 1.00 96.62 108 GLU A O 1
ATOM 858 N N . SER A 1 109 ? -8.503 -13.686 5.318 1.00 95.88 109 SER A N 1
ATOM 859 C CA . SER A 1 109 ? -9.397 -14.845 5.231 1.00 95.88 109 SER A CA 1
ATOM 860 C C . SER A 1 109 ? -9.720 -15.472 6.593 1.00 95.88 109 SER A C 1
ATOM 862 O O . SER A 1 109 ? -10.805 -16.031 6.749 1.00 95.88 109 SER A O 1
ATOM 864 N N . ALA A 1 110 ? -8.792 -15.443 7.554 1.00 95.12 110 ALA A N 1
ATOM 865 C CA . ALA A 1 110 ? -8.957 -16.093 8.856 1.00 95.12 110 ALA A CA 1
ATOM 866 C C . ALA A 1 110 ? -9.553 -15.167 9.931 1.00 95.12 110 ALA A C 1
ATOM 868 O O . ALA A 1 110 ? -10.303 -15.627 10.791 1.00 95.12 110 ALA A O 1
ATOM 869 N N . TYR A 1 111 ? -9.215 -13.875 9.897 1.00 94.25 111 TYR A N 1
ATOM 870 C CA . TYR A 1 111 ? -9.543 -12.904 10.951 1.00 94.25 111 TYR A CA 1
ATOM 871 C C . TYR A 1 111 ? -10.371 -11.712 10.462 1.00 94.25 111 TYR A C 1
ATOM 873 O O . TYR A 1 111 ? -10.725 -10.851 11.273 1.00 94.25 111 TYR A O 1
ATOM 881 N N . GLY A 1 112 ? -10.683 -11.668 9.167 1.00 94.38 112 GLY A N 1
ATOM 882 C CA . GLY A 1 112 ? -11.376 -10.570 8.513 1.00 94.38 112 GLY A CA 1
ATOM 883 C C . GLY A 1 112 ? -10.452 -9.422 8.111 1.00 94.38 112 GLY A C 1
ATOM 884 O O . GLY A 1 112 ? -9.348 -9.244 8.637 1.00 94.38 112 GLY A O 1
ATOM 885 N N . ASP A 1 113 ? -10.948 -8.619 7.176 1.00 92.81 113 ASP A N 1
ATOM 886 C CA . ASP A 1 113 ? -10.301 -7.399 6.715 1.00 92.81 113 ASP A CA 1
ATOM 887 C C . ASP A 1 113 ? -10.089 -6.421 7.877 1.00 92.81 113 ASP A C 1
ATOM 889 O O . ASP A 1 113 ? -10.980 -6.157 8.689 1.00 92.81 113 ASP A O 1
ATOM 893 N N . SER A 1 114 ? -8.893 -5.842 7.939 1.00 94.31 114 SER A N 1
ATOM 894 C CA . SER A 1 114 ? -8.557 -4.801 8.902 1.00 94.31 114 SER A CA 1
ATOM 895 C C . SER A 1 114 ? -7.844 -3.649 8.211 1.00 94.31 114 SER A C 1
ATOM 897 O O . SER A 1 114 ? -7.182 -3.826 7.188 1.00 94.31 114 SER A O 1
ATOM 899 N N . LEU A 1 115 ? -7.921 -2.455 8.799 1.00 94.94 115 LEU A N 1
ATOM 900 C CA . LEU A 1 115 ? -7.201 -1.296 8.278 1.00 94.94 115 LEU A CA 1
ATOM 901 C C . LEU A 1 115 ? -5.690 -1.568 8.182 1.00 94.94 115 LEU A C 1
ATOM 903 O O . LEU A 1 115 ? -5.068 -1.255 7.170 1.00 94.94 115 LEU A O 1
ATOM 907 N N . SER A 1 116 ? -5.107 -2.203 9.202 1.00 95.00 116 SER A N 1
ATOM 908 C CA . SER A 1 116 ? -3.679 -2.535 9.236 1.00 95.00 116 SER A CA 1
ATOM 909 C C . SER A 1 116 ? -3.276 -3.501 8.122 1.00 95.00 116 SER A C 1
ATOM 911 O O . SER A 1 116 ? -2.330 -3.211 7.388 1.00 95.00 116 SER A O 1
ATOM 913 N N . SER A 1 117 ? -4.004 -4.611 7.954 1.00 96.31 117 SER A N 1
ATOM 914 C CA . SER A 1 117 ? -3.726 -5.584 6.889 1.00 96.31 117 SER A CA 1
ATOM 915 C C . SER A 1 117 ? -3.905 -4.962 5.503 1.00 96.31 117 SER 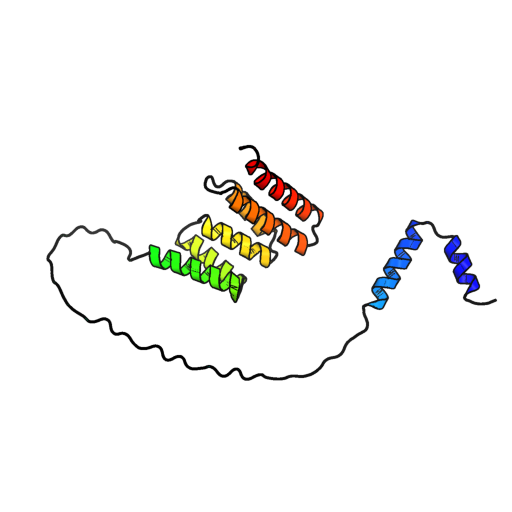A C 1
ATOM 917 O O . SER A 1 117 ? -3.030 -5.109 4.651 1.00 96.31 117 SER A O 1
ATOM 919 N N . GLY A 1 118 ? -4.956 -4.160 5.307 1.00 96.69 118 GLY A N 1
ATOM 920 C CA . GLY A 1 118 ? -5.199 -3.454 4.052 1.00 96.69 118 GLY A CA 1
ATOM 921 C C . GLY A 1 118 ? -4.087 -2.462 3.694 1.00 96.69 118 GLY A C 1
ATOM 922 O O . GLY A 1 118 ? -3.624 -2.436 2.552 1.00 96.69 118 GLY A O 1
ATOM 923 N N . LEU A 1 119 ? -3.602 -1.676 4.661 1.00 96.88 119 LEU A N 1
ATOM 924 C CA . LEU A 1 119 ? -2.475 -0.760 4.449 1.00 96.88 119 LEU A CA 1
ATOM 925 C C . LEU A 1 119 ? -1.186 -1.516 4.089 1.00 96.88 119 LEU A C 1
ATOM 927 O O . LEU A 1 119 ? -0.451 -1.091 3.190 1.00 96.88 119 LEU A O 1
ATOM 931 N N . MET A 1 120 ? -0.917 -2.642 4.756 1.00 97.19 120 MET A N 1
ATOM 932 C CA . MET A 1 120 ? 0.237 -3.492 4.454 1.00 97.19 120 MET A CA 1
ATOM 933 C C . MET A 1 120 ? 0.138 -4.114 3.055 1.00 97.19 120 MET A C 1
ATOM 935 O O . MET A 1 120 ? 1.124 -4.088 2.316 1.00 97.19 120 MET A O 1
ATOM 939 N N . LEU A 1 121 ? -1.047 -4.581 2.651 1.00 97.50 121 LEU A N 1
ATOM 940 C CA . LEU A 1 121 ? -1.307 -5.088 1.301 1.00 97.50 121 LEU A CA 1
ATOM 941 C C . LEU A 1 121 ? -1.087 -4.006 0.241 1.00 97.50 121 LEU A C 1
ATOM 943 O O . LEU A 1 121 ? -0.402 -4.248 -0.750 1.00 97.50 121 LEU A O 1
ATOM 947 N N . CYS A 1 122 ? -1.566 -2.778 0.462 1.00 97.19 122 CYS A N 1
ATOM 948 C CA . CYS A 1 122 ? -1.298 -1.668 -0.455 1.00 97.19 122 CYS A CA 1
ATOM 949 C C . CYS A 1 122 ? 0.202 -1.367 -0.594 1.00 97.19 122 CYS A C 1
ATOM 951 O O . CYS A 1 122 ? 0.682 -1.112 -1.703 1.00 97.19 122 CYS A O 1
ATOM 953 N N . LYS A 1 123 ? 0.961 -1.421 0.507 1.00 96.31 123 LYS A N 1
ATOM 954 C CA . LYS A 1 123 ? 2.425 -1.277 0.469 1.00 96.31 123 LYS A CA 1
ATOM 955 C C . LYS A 1 123 ? 3.070 -2.418 -0.326 1.00 96.31 123 LYS A C 1
ATOM 957 O O . LYS A 1 123 ? 3.977 -2.156 -1.116 1.00 96.31 123 LYS A O 1
ATOM 962 N N . ALA A 1 124 ? 2.610 -3.654 -0.140 1.00 96.69 124 ALA A N 1
ATOM 963 C CA . ALA A 1 124 ? 3.132 -4.824 -0.837 1.00 96.69 124 ALA A CA 1
ATOM 964 C C . ALA A 1 124 ? 2.831 -4.781 -2.344 1.00 96.69 124 ALA A C 1
ATOM 966 O O . ALA A 1 124 ? 3.759 -4.819 -3.155 1.00 96.69 124 ALA A O 1
ATOM 967 N N . TRP A 1 125 ? 1.573 -4.572 -2.739 1.00 96.19 125 TRP A N 1
ATOM 968 C CA . TRP A 1 125 ? 1.198 -4.465 -4.151 1.00 96.19 125 TRP A CA 1
ATOM 969 C C . TRP A 1 125 ? 1.874 -3.290 -4.853 1.00 96.19 125 TRP A C 1
ATOM 971 O O . TRP A 1 125 ? 2.337 -3.436 -5.986 1.00 96.19 125 TRP A O 1
ATOM 981 N N . GLY A 1 126 ? 2.058 -2.166 -4.151 1.00 95.00 126 GLY A N 1
ATOM 982 C CA . GLY A 1 126 ? 2.836 -1.032 -4.648 1.00 95.00 126 GLY A CA 1
ATOM 983 C C . GLY A 1 126 ? 4.282 -1.375 -5.025 1.00 95.00 126 GLY A C 1
ATOM 984 O O . GLY A 1 126 ? 4.842 -0.714 -5.898 1.00 95.00 126 GLY A O 1
ATOM 985 N N . ARG A 1 127 ? 4.876 -2.413 -4.417 1.00 94.25 127 ARG A N 1
ATOM 986 C CA . ARG A 1 127 ? 6.214 -2.923 -4.767 1.00 94.25 127 ARG A CA 1
ATOM 987 C C . ARG A 1 127 ? 6.187 -3.968 -5.881 1.00 94.25 127 ARG A C 1
ATOM 989 O O . ARG A 1 127 ? 7.119 -4.005 -6.674 1.00 94.25 127 ARG A O 1
ATOM 996 N N . THR A 1 128 ? 5.145 -4.798 -5.949 1.00 93.31 128 THR A N 1
ATOM 997 C CA . THR A 1 128 ? 4.999 -5.802 -7.025 1.00 93.31 128 THR A CA 1
ATOM 998 C C . THR A 1 128 ? 4.657 -5.187 -8.381 1.00 93.31 128 THR A C 1
ATOM 1000 O O . THR A 1 128 ? 4.938 -5.782 -9.415 1.00 93.31 128 THR A O 1
ATOM 1003 N N . GLY A 1 129 ? 4.060 -3.991 -8.384 1.00 87.69 129 GLY A N 1
ATOM 1004 C CA . GLY A 1 129 ? 3.605 -3.333 -9.604 1.00 87.69 129 GLY A CA 1
ATOM 1005 C C . GLY A 1 129 ? 2.231 -3.798 -10.092 1.00 87.69 129 GLY A C 1
ATOM 1006 O O . GLY A 1 129 ? 1.824 -3.368 -11.171 1.00 87.69 129 GLY A O 1
ATOM 1007 N N . ASP A 1 130 ? 1.492 -4.608 -9.324 1.00 93.12 130 ASP A N 1
ATOM 1008 C CA . ASP A 1 130 ? 0.092 -4.929 -9.627 1.00 93.12 130 ASP A CA 1
ATOM 1009 C C . ASP A 1 130 ? -0.821 -3.734 -9.316 1.00 93.12 130 ASP A C 1
ATOM 1011 O O . ASP A 1 130 ? -1.387 -3.569 -8.230 1.00 93.12 130 ASP A O 1
ATOM 1015 N N . ILE A 1 131 ? -0.919 -2.840 -10.295 1.00 94.81 131 ILE A N 1
ATOM 1016 C CA . ILE A 1 131 ? -1.625 -1.576 -10.130 1.00 94.81 131 ILE A CA 1
ATOM 1017 C C . ILE A 1 131 ? -3.139 -1.740 -10.060 1.00 94.81 131 ILE A C 1
ATOM 1019 O O . ILE A 1 131 ? -3.808 -0.940 -9.409 1.00 94.81 131 ILE A O 1
ATOM 1023 N N . VAL A 1 132 ? -3.692 -2.746 -10.739 1.00 95.69 132 VAL A N 1
ATOM 1024 C CA . VAL A 1 132 ? -5.144 -2.911 -10.856 1.00 95.69 132 VAL A CA 1
ATOM 1025 C C . VAL A 1 132 ? -5.703 -3.354 -9.511 1.00 95.69 132 VAL A C 1
ATOM 1027 O O . VAL A 1 132 ? -6.699 -2.794 -9.040 1.00 95.69 132 VAL A O 1
ATOM 1030 N N . VAL A 1 133 ? -5.028 -4.309 -8.866 1.00 96.06 133 VAL A N 1
ATOM 1031 C CA . VAL A 1 133 ? -5.378 -4.769 -7.520 1.00 96.06 133 VAL A CA 1
ATOM 1032 C C . VAL A 1 133 ? -5.147 -3.655 -6.499 1.00 96.06 133 VAL A C 1
ATOM 1034 O O . VAL A 1 133 ? -6.046 -3.345 -5.712 1.00 96.06 133 VAL A O 1
ATOM 1037 N N . LEU A 1 134 ? -4.006 -2.959 -6.580 1.00 97.06 134 LEU A N 1
ATOM 1038 C CA . LEU A 1 134 ? -3.698 -1.825 -5.708 1.00 97.06 134 LEU A CA 1
ATOM 1039 C C . LEU A 1 134 ? -4.764 -0.722 -5.778 1.00 97.06 134 LEU A C 1
ATOM 1041 O O . LEU A 1 134 ? -5.228 -0.239 -4.747 1.00 97.06 134 LEU A O 1
ATOM 1045 N N . GLU A 1 135 ? -5.165 -0.306 -6.980 1.00 96.94 135 GLU A N 1
ATOM 1046 C CA . GLU A 1 135 ? -6.155 0.757 -7.166 1.00 96.94 135 GLU A CA 1
ATOM 1047 C C . GLU A 1 135 ? -7.525 0.385 -6.610 1.00 96.94 135 GLU A C 1
ATOM 1049 O O . GLU A 1 135 ? -8.207 1.242 -6.041 1.00 96.94 135 GLU A O 1
ATOM 1054 N N . ARG A 1 136 ? -7.931 -0.878 -6.769 1.00 97.00 136 ARG A N 1
ATOM 1055 C CA . ARG A 1 136 ? -9.174 -1.383 -6.185 1.00 97.00 136 ARG A CA 1
ATOM 1056 C C . ARG A 1 136 ? -9.119 -1.290 -4.663 1.00 97.00 136 ARG A C 1
ATOM 1058 O O . ARG A 1 136 ? -9.987 -0.643 -4.079 1.00 97.00 136 ARG A O 1
ATOM 1065 N N . ARG A 1 137 ? -8.061 -1.825 -4.043 1.00 96.38 137 ARG A N 1
ATOM 1066 C CA . ARG A 1 137 ? -7.919 -1.813 -2.580 1.00 96.38 137 ARG A CA 1
ATOM 1067 C C . ARG A 1 137 ? -7.835 -0.401 -2.014 1.00 96.38 137 ARG A C 1
ATOM 1069 O O . ARG A 1 137 ? -8.484 -0.096 -1.020 1.00 96.38 137 ARG A O 1
ATOM 1076 N N . ILE A 1 138 ? -7.099 0.500 -2.666 1.00 97.06 138 ILE A N 1
ATOM 1077 C CA . ILE A 1 138 ? -7.018 1.903 -2.234 1.00 97.06 138 ILE A CA 1
ATOM 1078 C C . ILE A 1 138 ? -8.401 2.562 -2.261 1.00 97.06 138 ILE A C 1
ATOM 1080 O O . ILE A 1 138 ? -8.749 3.276 -1.324 1.00 97.06 138 ILE A O 1
ATOM 1084 N N . LYS A 1 139 ? -9.214 2.326 -3.299 1.00 96.62 139 LYS A N 1
ATOM 1085 C CA . LYS A 1 139 ? -10.581 2.872 -3.372 1.00 96.62 139 LYS A CA 1
ATOM 1086 C C . LYS A 1 139 ? -11.489 2.345 -2.261 1.00 96.62 139 LYS A C 1
ATOM 1088 O O . LYS A 1 139 ? -12.395 3.066 -1.853 1.00 96.62 139 LYS A O 1
ATOM 1093 N N . GLU A 1 140 ? -11.283 1.112 -1.810 1.00 96.00 140 GLU A N 1
ATOM 1094 C CA . GLU A 1 140 ? -12.004 0.528 -0.674 1.00 96.00 140 GLU A CA 1
ATOM 1095 C C . GLU A 1 140 ? -11.548 1.166 0.642 1.00 96.00 140 GLU A C 1
ATOM 1097 O O . GLU A 1 140 ? -12.375 1.691 1.383 1.00 96.00 140 GLU A O 1
ATOM 1102 N N . LEU A 1 141 ? -10.235 1.229 0.885 1.00 95.94 141 LEU A N 1
ATOM 1103 C CA . LEU A 1 141 ? -9.671 1.794 2.114 1.00 95.94 141 LEU A CA 1
ATOM 1104 C C . LEU A 1 141 ? -9.973 3.283 2.284 1.00 95.94 141 LEU A C 1
ATOM 1106 O O . LEU A 1 141 ? -10.245 3.719 3.396 1.00 95.94 141 LEU A O 1
ATOM 1110 N N . LEU A 1 142 ? -9.990 4.066 1.202 1.00 95.62 142 LEU A N 1
ATOM 1111 C CA . LEU A 1 142 ? -10.339 5.493 1.254 1.00 95.62 142 LEU A CA 1
ATOM 1112 C C . LEU A 1 142 ? -11.786 5.758 1.701 1.00 95.62 142 LEU A C 1
ATOM 1114 O O . LEU A 1 142 ? -12.104 6.891 2.051 1.00 95.62 142 LEU A O 1
ATOM 1118 N N . LYS A 1 143 ? -12.660 4.744 1.687 1.00 95.44 143 LYS A N 1
ATOM 1119 C CA . LYS A 1 143 ? -14.025 4.834 2.227 1.00 95.44 143 LYS A CA 1
ATOM 1120 C C . LYS A 1 143 ? -14.095 4.467 3.711 1.00 95.44 143 LYS A C 1
ATOM 1122 O O . LYS A 1 143 ? -15.153 4.626 4.313 1.00 95.44 143 LYS A O 1
ATOM 1127 N N . HIS A 1 144 ? -13.010 3.949 4.289 1.00 93.94 144 HIS A N 1
ATOM 1128 C CA . HIS A 1 144 ? -12.991 3.487 5.669 1.00 93.94 144 HIS A CA 1
ATOM 1129 C C . HIS A 1 144 ? -13.042 4.690 6.630 1.00 93.94 144 HIS A C 1
ATOM 1131 O O . HIS A 1 144 ? -12.184 5.571 6.532 1.00 93.94 144 HIS A O 1
ATOM 1137 N N . PRO A 1 145 ? -14.007 4.750 7.569 1.00 92.69 145 PRO A N 1
ATOM 1138 C CA . PRO A 1 145 ? -14.226 5.933 8.410 1.00 92.69 145 PRO A CA 1
ATOM 1139 C C . PRO A 1 145 ? -13.061 6.217 9.366 1.00 92.69 145 PRO A C 1
ATOM 1141 O O . PRO A 1 145 ? -12.815 7.364 9.723 1.00 92.69 145 PRO A O 1
ATOM 1144 N N . GLU A 1 146 ? -12.321 5.178 9.752 1.00 93.38 146 GLU A N 1
ATOM 1145 C CA . GLU A 1 146 ? -11.172 5.277 10.663 1.00 93.38 146 GLU A CA 1
ATOM 1146 C C . GLU A 1 146 ? -9.851 5.622 9.954 1.00 93.38 146 GLU A C 1
ATOM 1148 O O . GLU A 1 146 ? -8.810 5.719 10.603 1.00 93.38 146 GLU A O 1
ATOM 1153 N N . LEU A 1 147 ? -9.856 5.786 8.624 1.00 94.88 147 LEU A N 1
ATOM 1154 C CA . LEU A 1 147 ? -8.636 6.083 7.878 1.00 94.88 147 LEU A CA 1
ATOM 1155 C C . LEU A 1 147 ? -8.166 7.511 8.180 1.00 94.88 147 LEU A C 1
ATOM 1157 O O . LEU A 1 147 ? -8.819 8.499 7.834 1.00 94.88 147 LEU A O 1
ATOM 1161 N N . SER A 1 148 ? -6.984 7.633 8.778 1.00 93.88 148 SER A N 1
ATOM 1162 C CA . SER A 1 148 ? -6.395 8.938 9.057 1.00 93.88 148 SER A CA 1
ATOM 1163 C C . SER A 1 148 ? -5.924 9.630 7.773 1.00 93.88 148 SER A C 1
ATOM 1165 O O . SER A 1 148 ? -5.595 8.993 6.768 1.00 93.88 148 SER A O 1
ATOM 1167 N N . LYS A 1 149 ? -5.820 10.965 7.806 1.00 90.94 149 LYS A N 1
ATOM 1168 C CA . LYS A 1 149 ? -5.284 11.745 6.674 1.00 90.94 149 LYS A CA 1
ATOM 1169 C C . LYS A 1 149 ? -3.855 11.322 6.305 1.00 90.94 149 LYS A C 1
ATOM 1171 O O . LYS A 1 149 ? -3.527 11.273 5.122 1.00 90.94 149 LYS A O 1
ATOM 1176 N N . ASP A 1 150 ? -3.031 10.977 7.294 1.00 93.19 150 ASP A N 1
ATOM 1177 C CA . ASP A 1 150 ? -1.648 10.538 7.075 1.00 93.19 150 ASP A CA 1
ATOM 1178 C C . ASP A 1 150 ? -1.603 9.141 6.424 1.00 93.19 150 ASP A C 1
ATOM 1180 O O . ASP A 1 150 ? -0.814 8.907 5.507 1.00 93.19 150 ASP A O 1
ATOM 1184 N N . GLN A 1 151 ? -2.507 8.234 6.813 1.00 95.25 151 GLN A N 1
ATOM 1185 C CA . GLN A 1 151 ? -2.664 6.931 6.156 1.00 95.25 151 GLN A CA 1
ATOM 1186 C C . GLN A 1 151 ? -3.180 7.086 4.719 1.00 95.25 151 GLN A C 1
ATOM 1188 O O . GLN A 1 151 ? -2.627 6.485 3.800 1.00 95.25 151 GLN A O 1
ATOM 119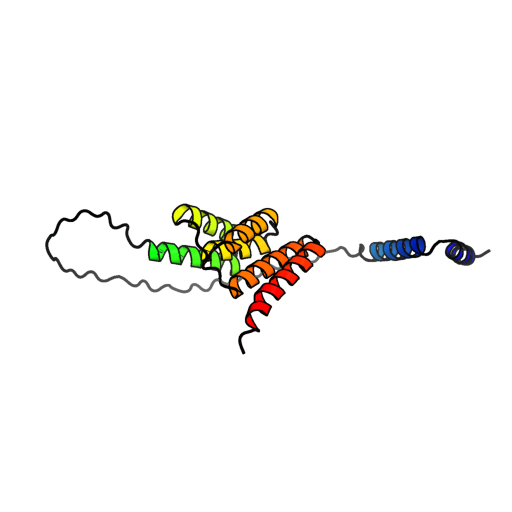3 N N . ALA A 1 152 ? -4.177 7.946 4.491 1.00 95.56 152 ALA A N 1
ATOM 1194 C CA . ALA A 1 152 ? -4.658 8.266 3.147 1.00 95.56 152 ALA A CA 1
ATOM 1195 C C . ALA A 1 152 ? -3.540 8.854 2.267 1.00 95.56 152 ALA A C 1
ATOM 1197 O O . ALA A 1 152 ? -3.386 8.474 1.104 1.00 95.56 152 ALA A O 1
ATOM 1198 N N . ALA A 1 153 ? -2.707 9.739 2.823 1.00 94.69 153 ALA A N 1
ATOM 1199 C CA . ALA A 1 153 ? -1.534 10.267 2.138 1.00 94.69 153 ALA A CA 1
ATOM 1200 C C . ALA A 1 153 ? -0.537 9.150 1.779 1.00 94.69 153 ALA A C 1
ATOM 1202 O O . ALA A 1 153 ? -0.063 9.099 0.641 1.00 94.69 153 ALA A O 1
ATOM 1203 N N . ALA A 1 154 ? -0.269 8.215 2.696 1.00 95.06 154 ALA A N 1
ATOM 1204 C CA . ALA A 1 154 ? 0.585 7.057 2.432 1.00 95.06 154 ALA A CA 1
ATOM 1205 C C . ALA A 1 154 ? 0.038 6.163 1.301 1.00 95.06 154 ALA A C 1
ATOM 1207 O O . ALA A 1 154 ? 0.809 5.724 0.442 1.00 95.06 154 ALA A O 1
ATOM 1208 N N . LEU A 1 155 ? -1.284 5.960 1.227 1.00 97.00 155 LEU A N 1
ATOM 1209 C CA . LEU A 1 155 ? -1.925 5.237 0.120 1.00 97.00 155 LEU A CA 1
ATOM 1210 C C . LEU A 1 155 ? -1.681 5.928 -1.229 1.00 97.00 155 LEU A C 1
ATOM 1212 O O . LEU A 1 155 ? -1.295 5.276 -2.203 1.00 97.00 155 LEU A O 1
ATOM 1216 N N . TYR A 1 156 ? -1.825 7.256 -1.295 1.00 97.00 156 TYR A N 1
ATOM 1217 C CA . TYR A 1 156 ? -1.533 8.007 -2.521 1.00 97.00 156 TYR A CA 1
ATOM 1218 C C . TYR A 1 156 ? -0.054 7.955 -2.918 1.00 97.00 156 TYR A C 1
ATOM 1220 O O . TYR A 1 156 ? 0.252 7.927 -4.112 1.00 97.00 156 TYR A O 1
ATOM 1228 N N . VAL A 1 157 ? 0.868 7.895 -1.952 1.00 95.50 157 VAL A N 1
ATOM 1229 C CA . VAL A 1 157 ? 2.299 7.683 -2.228 1.00 95.50 157 VAL A CA 1
ATOM 1230 C C . VAL A 1 157 ? 2.542 6.297 -2.827 1.00 95.50 157 VAL A C 1
ATOM 1232 O O . VAL A 1 157 ? 3.261 6.196 -3.824 1.00 95.50 157 VAL A O 1
ATOM 1235 N N . CYS A 1 158 ? 1.910 5.249 -2.287 1.00 95.38 158 CYS A N 1
ATOM 1236 C CA . CYS A 1 158 ? 1.998 3.895 -2.844 1.00 95.38 158 CYS A CA 1
ATOM 1237 C C . CYS A 1 158 ? 1.506 3.870 -4.297 1.00 95.38 158 CYS A C 1
ATOM 1239 O O . CYS A 1 158 ? 2.217 3.401 -5.186 1.00 95.38 158 CYS A O 1
ATOM 1241 N N . LEU A 1 159 ? 0.339 4.469 -4.561 1.00 96.62 159 LEU A N 1
ATOM 1242 C CA . LEU A 1 159 ? -0.233 4.549 -5.905 1.00 96.62 159 LEU A CA 1
ATOM 1243 C C . LEU A 1 159 ? 0.645 5.343 -6.878 1.00 96.62 159 LEU A C 1
ATOM 1245 O O . LEU A 1 159 ? 0.816 4.951 -8.032 1.00 96.62 159 LEU A O 1
ATOM 1249 N N . ARG A 1 160 ? 1.211 6.467 -6.427 1.00 96.50 160 ARG A N 1
ATOM 1250 C CA . ARG A 1 160 ? 2.121 7.281 -7.237 1.00 96.50 160 ARG A CA 1
ATOM 1251 C C . ARG A 1 160 ? 3.340 6.476 -7.664 1.00 96.50 160 ARG A C 1
ATOM 1253 O O . ARG A 1 160 ? 3.688 6.509 -8.840 1.00 96.50 160 ARG A O 1
ATOM 1260 N N . ASN A 1 161 ? 3.982 5.789 -6.720 1.00 95.44 161 ASN A N 1
ATOM 1261 C CA . ASN A 1 161 ? 5.191 5.019 -6.997 1.00 95.44 161 ASN A CA 1
ATOM 1262 C C . ASN A 1 161 ? 4.884 3.859 -7.955 1.00 95.44 161 ASN A C 1
ATOM 1264 O O . ASN A 1 161 ? 5.578 3.713 -8.957 1.00 95.44 161 ASN A O 1
ATOM 1268 N N . ALA A 1 162 ? 3.793 3.120 -7.725 1.00 95.62 162 ALA A N 1
ATOM 1269 C CA . ALA A 1 162 ? 3.355 2.051 -8.624 1.00 95.62 162 ALA A CA 1
ATOM 1270 C C . ALA A 1 162 ? 3.112 2.561 -10.059 1.00 95.62 162 ALA A C 1
ATOM 1272 O O . ALA A 1 162 ? 3.616 1.990 -11.023 1.00 95.62 162 ALA A O 1
ATOM 1273 N N . ARG A 1 163 ? 2.410 3.695 -10.208 1.00 95.88 163 ARG A N 1
ATOM 1274 C CA . ARG A 1 163 ? 2.158 4.329 -11.516 1.00 95.88 163 ARG A CA 1
ATOM 1275 C C . ARG A 1 163 ? 3.428 4.823 -12.196 1.00 95.88 163 ARG A C 1
ATOM 1277 O O . ARG A 1 163 ? 3.522 4.757 -13.415 1.00 95.88 163 ARG A O 1
ATOM 1284 N N . TRP A 1 164 ? 4.389 5.319 -11.421 1.00 95.06 164 TRP A N 1
ATOM 1285 C CA . TRP A 1 164 ? 5.677 5.754 -11.949 1.00 95.06 164 TRP A CA 1
ATOM 1286 C C . TRP A 1 164 ? 6.472 4.581 -12.527 1.00 95.06 164 TRP A C 1
ATOM 1288 O O . TRP A 1 164 ? 7.015 4.697 -13.620 1.00 95.06 164 TRP A O 1
ATOM 1298 N N . HIS A 1 165 ? 6.494 3.441 -11.830 1.00 93.94 165 HIS A N 1
ATOM 1299 C CA . HIS A 1 165 ? 7.179 2.233 -12.297 1.00 93.94 165 HIS A CA 1
ATOM 1300 C C . HIS A 1 165 ? 6.552 1.618 -13.553 1.00 93.94 165 HIS A C 1
ATOM 1302 O O . HIS A 1 165 ? 7.268 1.017 -14.342 1.00 93.94 165 HIS A O 1
ATOM 1308 N N . GLN A 1 166 ? 5.250 1.809 -13.770 1.00 93.88 166 GLN A N 1
ATOM 1309 C CA . GLN A 1 166 ? 4.573 1.415 -15.011 1.00 93.88 166 GLN A CA 1
ATOM 1310 C C . GLN A 1 166 ? 4.657 2.471 -16.127 1.00 93.88 166 GLN A C 1
ATOM 1312 O O . GLN A 1 166 ? 3.874 2.427 -17.072 1.00 93.88 166 GLN A O 1
ATOM 1317 N N . GLU A 1 167 ? 5.526 3.476 -15.993 1.00 94.75 167 GLU A N 1
ATOM 1318 C CA . GLU A 1 167 ? 5.677 4.574 -16.961 1.00 94.75 167 GLU A CA 1
ATOM 1319 C C . GLU A 1 167 ? 4.390 5.404 -17.177 1.00 94.75 167 GLU A C 1
ATOM 1321 O O . GLU A 1 167 ? 4.301 6.249 -18.070 1.00 94.75 167 GLU A O 1
ATOM 1326 N N . ASN A 1 168 ? 3.391 5.264 -16.297 1.00 95.31 168 ASN A N 1
ATOM 1327 C CA . ASN A 1 168 ? 2.163 6.053 -16.311 1.00 95.31 168 ASN A CA 1
ATOM 1328 C C . ASN A 1 168 ? 2.380 7.398 -15.598 1.00 95.31 168 ASN A C 1
ATOM 1330 O O . ASN A 1 168 ? 1.875 7.663 -14.498 1.00 95.31 168 ASN A O 1
ATOM 1334 N N . ILE A 1 169 ? 3.140 8.279 -16.251 1.00 96.38 169 ILE A N 1
ATOM 1335 C CA . ILE A 1 169 ? 3.562 9.571 -15.693 1.00 96.38 169 ILE A CA 1
ATOM 1336 C C . ILE A 1 169 ? 2.365 10.467 -15.351 1.00 96.38 169 ILE A C 1
ATOM 1338 O O . ILE A 1 169 ? 2.347 11.123 -14.304 1.00 96.38 169 ILE A O 1
ATOM 1342 N N . LEU A 1 170 ? 1.335 10.494 -16.204 1.00 96.81 170 LEU A N 1
ATOM 1343 C CA . LEU A 1 170 ? 0.138 11.303 -15.963 1.00 96.81 170 LEU A CA 1
ATOM 1344 C C . LEU A 1 170 ? -0.631 10.799 -14.736 1.00 96.81 170 LEU A C 1
ATOM 1346 O O . LEU A 1 170 ? -1.051 11.592 -13.890 1.00 96.81 170 LEU A O 1
ATOM 1350 N N . GLY A 1 171 ? -0.781 9.481 -14.605 1.00 96.06 171 GLY A N 1
ATOM 1351 C CA . GLY A 1 171 ? -1.405 8.860 -13.447 1.00 96.06 171 GLY A CA 1
ATOM 1352 C C . GLY A 1 171 ? -0.622 9.112 -12.156 1.00 96.06 171 GLY A C 1
ATOM 1353 O O . GLY A 1 171 ? -1.237 9.373 -11.116 1.00 96.06 171 GLY A O 1
ATOM 1354 N N . ALA A 1 172 ? 0.711 9.068 -12.208 1.00 96.31 172 ALA A N 1
ATOM 1355 C CA . ALA A 1 172 ? 1.565 9.370 -11.063 1.00 96.31 172 ALA A CA 1
ATOM 1356 C C . ALA A 1 172 ? 1.411 10.836 -10.620 1.00 96.31 172 ALA A C 1
ATOM 1358 O O . ALA A 1 172 ? 1.231 11.112 -9.433 1.00 96.31 172 ALA A O 1
ATOM 1359 N N . LYS A 1 173 ? 1.367 11.787 -11.566 1.00 96.94 173 LYS A N 1
ATOM 1360 C CA . LYS A 1 173 ? 1.096 13.206 -11.269 1.00 96.94 173 LYS A CA 1
ATOM 1361 C C . LYS A 1 173 ? -0.280 13.414 -10.626 1.00 96.94 173 LYS A C 1
ATOM 1363 O O . LYS A 1 173 ? -0.385 14.172 -9.663 1.00 96.94 173 LYS A O 1
ATOM 1368 N N . LYS A 1 174 ? -1.318 12.712 -11.098 1.00 96.81 174 LYS A N 1
ATOM 1369 C CA . LYS A 1 174 ? -2.659 12.747 -10.482 1.00 96.81 174 LYS A CA 1
ATOM 1370 C C . LYS A 1 174 ? -2.637 12.243 -9.034 1.00 96.81 174 LYS A C 1
ATOM 1372 O O . LYS A 1 174 ? -3.203 12.892 -8.160 1.00 96.81 174 LYS A O 1
ATOM 1377 N N . ALA A 1 175 ? -1.943 11.135 -8.765 1.00 95.81 175 ALA A N 1
ATOM 1378 C CA . ALA A 1 175 ? -1.792 10.611 -7.404 1.00 95.81 175 ALA A CA 1
ATOM 1379 C C . ALA A 1 175 ? -1.019 11.586 -6.492 1.00 95.81 175 ALA A C 1
ATOM 1381 O O . ALA A 1 175 ? -1.410 11.812 -5.350 1.00 95.81 175 ALA A O 1
ATOM 1382 N N . GLN A 1 176 ? 0.022 12.244 -7.014 1.00 96.44 176 GLN A N 1
ATOM 1383 C CA . GLN A 1 176 ? 0.767 13.280 -6.291 1.00 96.44 176 GLN A CA 1
ATOM 1384 C C . GLN A 1 176 ? -0.097 14.508 -5.952 1.00 96.44 176 GLN A C 1
ATOM 1386 O O . GLN A 1 176 ? 0.061 15.094 -4.880 1.00 96.44 176 GLN A O 1
ATOM 1391 N N . ALA A 1 177 ? -0.996 14.917 -6.850 1.00 95.56 177 ALA A N 1
ATOM 1392 C CA . ALA A 1 177 ? -1.935 16.004 -6.580 1.00 95.56 177 ALA A CA 1
ATOM 1393 C C . ALA A 1 177 ? -2.912 15.624 -5.456 1.00 95.56 177 ALA A C 1
ATOM 1395 O O . ALA A 1 177 ? -3.091 16.402 -4.523 1.00 95.56 177 ALA A O 1
ATOM 1396 N N . ALA A 1 178 ? -3.458 14.403 -5.492 1.00 94.31 178 ALA A N 1
ATOM 1397 C CA . ALA A 1 178 ? -4.333 13.888 -4.439 1.00 94.31 178 ALA A CA 1
ATOM 1398 C C . ALA A 1 178 ? -3.628 13.828 -3.070 1.00 94.31 178 ALA A C 1
ATOM 1400 O O . ALA A 1 178 ? -4.185 14.285 -2.073 1.00 94.31 178 ALA A O 1
ATOM 1401 N N . TYR A 1 179 ? -2.370 13.374 -3.035 1.00 94.69 179 TYR A N 1
ATOM 1402 C CA . TYR A 1 179 ? -1.517 13.419 -1.841 1.00 94.69 179 TYR A CA 1
ATOM 1403 C C . TYR A 1 179 ? -1.390 14.839 -1.267 1.00 94.69 179 TYR A C 1
ATOM 1405 O O . TYR A 1 179 ? -1.586 15.054 -0.071 1.00 94.69 179 TYR A O 1
ATOM 1413 N N . ARG A 1 180 ? -1.096 15.832 -2.117 1.00 93.06 180 ARG A N 1
ATOM 1414 C CA . ARG A 1 180 ? -0.966 17.230 -1.679 1.00 93.06 180 ARG A CA 1
ATOM 1415 C C . ARG A 1 180 ? -2.274 17.768 -1.109 1.00 93.06 180 ARG A C 1
ATOM 1417 O O . ARG A 1 180 ? -2.234 18.448 -0.090 1.00 93.06 180 ARG A O 1
ATOM 1424 N N . SER A 1 181 ? -3.410 17.449 -1.725 1.00 90.75 181 SER A N 1
ATOM 1425 C CA . SER A 1 181 ? -4.726 17.840 -1.210 1.00 90.75 181 SER A CA 1
ATOM 1426 C C . SER A 1 181 ? -5.020 17.206 0.152 1.00 90.75 181 SER A C 1
ATOM 1428 O O . SER A 1 181 ? -5.489 17.900 1.051 1.00 90.75 181 SER A O 1
ATOM 1430 N N . ALA A 1 182 ? -4.682 15.924 0.334 1.00 87.62 182 ALA A N 1
ATOM 1431 C CA . ALA A 1 182 ? -4.874 15.217 1.601 1.00 87.62 182 ALA A CA 1
ATOM 1432 C C . ALA A 1 182 ? -4.083 15.856 2.759 1.00 87.62 182 ALA A C 1
ATOM 1434 O O . ALA A 1 182 ? -4.601 15.967 3.869 1.00 87.62 182 ALA A O 1
ATOM 1435 N N . ILE A 1 183 ? -2.859 16.331 2.492 1.00 88.56 183 ILE A N 1
ATOM 1436 C CA . ILE A 1 183 ? -2.013 16.988 3.501 1.00 88.56 183 ILE A CA 1
ATOM 1437 C C . ILE A 1 183 ? -2.371 18.464 3.692 1.00 88.5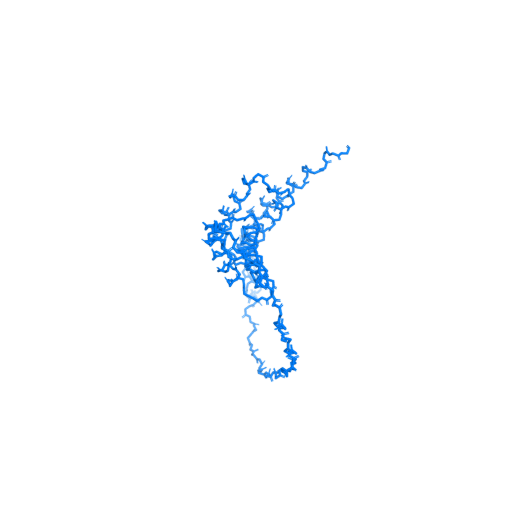6 183 ILE A C 1
ATOM 1439 O O . ILE A 1 183 ? -2.359 18.948 4.820 1.00 88.56 183 ILE A O 1
ATOM 1443 N N . LYS A 1 184 ? -2.702 19.204 2.625 1.00 84.31 184 LYS A N 1
ATOM 1444 C CA . LYS A 1 184 ? -3.004 20.643 2.724 1.00 84.31 184 LYS A CA 1
ATOM 1445 C C . LYS A 1 184 ? -4.246 20.918 3.576 1.00 84.31 184 LYS A C 1
ATOM 1447 O O . LYS A 1 184 ? -4.261 21.903 4.302 1.00 84.31 184 LYS A O 1
ATOM 1452 N N . ALA A 1 185 ? -5.210 19.997 3.608 1.00 67.38 185 ALA A N 1
ATOM 1453 C CA . ALA A 1 185 ? -6.360 20.035 4.519 1.00 67.38 185 ALA A CA 1
ATOM 1454 C C . ALA A 1 185 ? -6.003 19.948 6.028 1.00 67.38 185 ALA A C 1
ATOM 1456 O O . ALA A 1 185 ? -6.894 19.771 6.860 1.00 67.38 185 ALA A O 1
ATOM 1457 N N . LYS A 1 186 ? -4.714 19.979 6.393 1.00 60.69 186 LYS A N 1
ATOM 1458 C CA . LYS A 1 186 ? -4.176 20.070 7.762 1.00 60.69 186 LYS A CA 1
ATOM 1459 C C . LYS A 1 186 ? -3.780 21.507 8.144 1.00 60.69 186 LYS A C 1
ATOM 1461 O O . LYS A 1 186 ? -3.591 21.771 9.321 1.00 60.69 186 LYS A O 1
ATOM 1466 N N . GLY A 1 187 ? -3.632 22.406 7.165 1.00 56.75 187 GLY A N 1
ATOM 1467 C CA . GLY A 1 187 ? -3.064 23.746 7.353 1.00 56.75 187 GLY A CA 1
ATOM 1468 C C . GLY A 1 187 ? -4.045 24.858 7.738 1.00 56.75 187 GLY A C 1
ATOM 1469 O O . GLY A 1 187 ? -3.578 25.939 8.064 1.00 56.75 187 GLY A O 1
ATOM 1470 N N . ASP A 1 188 ? -5.358 24.609 7.734 1.00 47.72 188 ASP A N 1
ATOM 1471 C CA . ASP A 1 188 ? -6.387 25.630 8.022 1.00 47.72 188 ASP A CA 1
ATOM 1472 C C . ASP A 1 188 ? -6.843 25.641 9.500 1.00 47.72 188 ASP A C 1
ATOM 1474 O O . ASP A 1 188 ? -7.962 26.036 9.816 1.00 47.72 188 ASP A O 1
ATOM 1478 N N . VAL A 1 189 ? -5.988 25.180 10.419 1.00 45.69 189 VAL A N 1
ATOM 1479 C CA . VAL A 1 189 ? -6.201 25.301 11.873 1.00 45.69 189 VAL A CA 1
ATOM 1480 C C . VAL A 1 189 ? -4.969 25.957 12.492 1.00 45.69 189 VAL A C 1
ATOM 1482 O O . VAL A 1 189 ? -4.163 25.288 13.135 1.00 45.69 189 VAL A O 1
ATOM 1485 N N . LEU A 1 190 ? -4.809 27.255 12.240 1.00 36.91 190 LEU A N 1
ATOM 1486 C CA . LEU A 1 190 ? -4.025 28.187 13.052 1.00 36.91 190 LEU A CA 1
ATOM 1487 C C . LEU A 1 190 ? -4.731 29.542 13.057 1.00 36.91 190 LEU A C 1
ATOM 1489 O O . LEU A 1 190 ? -5.082 30.012 11.952 1.00 36.91 190 LEU A O 1
#

Radius of gyration: 29.62 Å; chains: 1; bounding box: 54×55×98 Å

pLDDT: mean 73.77, std 25.1, range [31.0, 97.81]

Foldseek 3Di:
DDPVVVVVVVVVPDDPVVVVVVVVVVVVVVPPDDDDDDDDDDDDDDDDDDDDDDDDDDDDDDDDDDDDDDDPPPPDPVVVLVVLLVVLVCCCPPNPLVVSLVSLVVSCVVPNDDLSSLLSNLQSCLVVLVLVVNVVSLVVSVPDPPQALVSNLSSLVSNLSSCVVVVVNVSNVVSVVVSCVSVVVVVPPD

Sequence (190 aa):
MSKQQEFTNKMHSLNSDERQTIKEAQFVKAQSSKKKPSKTESSKTKFSKTKFSKTEPSKTGQLGKESADNKDSIPNQSGMKEWLLIQAQLQLDYASVNDAIVLLELFESAYGDSLSSGLMLCKAWGRTGDIVVLERRIKELLKHPELSKDQAAALYVCLRNARWHQENILGAKKAQAAYRSAIKAKGDVL

Secondary structure (DSSP, 8-state):
--HHHHHHHHHTTS-HHHHHHHHHHHHHHTSS------------------------------------------TTHHHHHHHHHHHHHHHHHHS-HHHHHHHHHHHHHHH---HHHHHHHHHHHHHHT-HHHHHHHHHHHTT-TT--HHHHHHHHHHHHHHHHHTT-HHHHHHHHHHHHHHHHTTSS--